Protein AF-A0A8K1FMT5-F1 (afdb_monomer)

Mean predicted aligned error: 9.24 Å

Structure (mmCIF, N/CA/C/O backbone):
data_AF-A0A8K1FMT5-F1
#
_entry.id   AF-A0A8K1FMT5-F1
#
loop_
_atom_site.group_PDB
_atom_site.id
_atom_site.type_symbol
_atom_site.label_atom_id
_atom_site.label_alt_id
_atom_site.label_comp_id
_atom_site.label_asym_id
_atom_site.label_entity_id
_atom_site.label_seq_id
_atom_site.pdbx_PDB_ins_code
_atom_site.Cartn_x
_atom_site.Cartn_y
_atom_site.Cartn_z
_atom_site.occupancy
_atom_site.B_iso_or_equiv
_atom_site.auth_seq_id
_atom_site.auth_comp_id
_atom_site.auth_asym_id
_atom_site.auth_atom_id
_atom_site.pdbx_PDB_model_num
ATOM 1 N N . MET A 1 1 ? 30.579 7.589 -24.735 1.00 80.69 1 MET A N 1
ATOM 2 C CA . MET A 1 1 ? 31.162 6.404 -24.073 1.00 80.69 1 MET A CA 1
ATOM 3 C C . MET A 1 1 ? 30.318 5.147 -24.286 1.00 80.69 1 MET A C 1
ATOM 5 O O . MET A 1 1 ? 30.785 4.274 -24.993 1.00 80.69 1 MET A O 1
ATOM 9 N N . VAL A 1 2 ? 29.074 5.063 -23.786 1.00 82.69 2 VAL A N 1
ATOM 10 C CA . VAL A 1 2 ? 28.239 3.837 -23.888 1.00 82.69 2 VAL A CA 1
ATOM 11 C C . VAL A 1 2 ? 28.098 3.300 -25.321 1.00 82.69 2 VAL A C 1
ATOM 13 O O . VAL A 1 2 ? 28.382 2.133 -25.553 1.00 82.69 2 VAL A O 1
ATOM 16 N N . LYS A 1 3 ? 27.736 4.150 -26.297 1.00 83.19 3 LYS A N 1
ATOM 17 C CA . LYS A 1 3 ? 27.622 3.744 -27.715 1.00 83.19 3 LYS A CA 1
ATOM 18 C C . LYS A 1 3 ? 28.919 3.125 -28.248 1.00 83.19 3 LYS A C 1
ATOM 20 O O . LYS A 1 3 ? 28.883 2.045 -28.811 1.00 83.19 3 LYS A O 1
ATOM 25 N N . MET A 1 4 ? 30.047 3.784 -27.977 1.00 86.06 4 MET A N 1
ATOM 26 C CA . MET A 1 4 ? 31.376 3.322 -28.376 1.00 86.06 4 MET A CA 1
ATOM 27 C C . MET A 1 4 ? 31.675 1.940 -27.787 1.00 86.06 4 MET A C 1
ATOM 29 O O . MET A 1 4 ? 31.996 1.035 -28.536 1.00 86.06 4 MET A O 1
ATOM 33 N N . LEU A 1 5 ? 31.502 1.741 -26.476 1.00 89.50 5 LEU A N 1
ATOM 34 C CA . LEU A 1 5 ? 31.774 0.444 -25.840 1.00 89.50 5 LEU A CA 1
ATOM 35 C C . LEU A 1 5 ? 30.960 -0.700 -26.462 1.00 89.50 5 LEU A C 1
ATOM 37 O O . LEU A 1 5 ? 31.501 -1.776 -26.699 1.00 89.50 5 LEU A O 1
ATOM 41 N N . LEU A 1 6 ? 29.685 -0.456 -26.766 1.00 87.81 6 LEU A N 1
ATOM 42 C CA . LEU A 1 6 ? 28.825 -1.456 -27.395 1.00 87.81 6 LEU A CA 1
ATOM 43 C C . LEU A 1 6 ? 29.214 -1.721 -28.860 1.00 87.81 6 LEU A C 1
ATOM 45 O O . LEU A 1 6 ? 29.198 -2.869 -29.288 1.00 87.81 6 LEU A O 1
ATOM 49 N N . ASP A 1 7 ? 29.617 -0.689 -29.609 1.00 87.81 7 ASP A N 1
ATOM 50 C CA . ASP A 1 7 ? 30.106 -0.835 -30.990 1.00 87.81 7 ASP A CA 1
ATOM 51 C C . ASP A 1 7 ? 31.434 -1.626 -31.051 1.00 87.81 7 ASP A C 1
ATOM 53 O O . ASP A 1 7 ? 31.697 -2.313 -32.034 1.00 87.81 7 ASP A O 1
ATOM 57 N N . TYR A 1 8 ? 32.240 -1.590 -29.981 1.00 90.69 8 TYR A N 1
ATOM 58 C CA . TYR A 1 8 ? 33.453 -2.405 -29.807 1.00 90.69 8 TYR A CA 1
ATOM 59 C C . TYR A 1 8 ? 33.191 -3.794 -29.183 1.00 90.69 8 TYR A C 1
ATOM 61 O O . TYR A 1 8 ? 34.134 -4.483 -28.796 1.00 90.69 8 TYR A O 1
ATOM 69 N N . GLY A 1 9 ? 31.930 -4.233 -29.092 1.00 89.12 9 GLY A N 1
ATOM 70 C CA . GLY A 1 9 ? 31.572 -5.598 -28.691 1.00 89.12 9 GLY A CA 1
ATOM 71 C C . GLY A 1 9 ? 31.421 -5.831 -27.185 1.00 89.12 9 GLY A C 1
ATOM 72 O O . GLY A 1 9 ? 31.421 -6.983 -26.751 1.00 89.12 9 GLY A O 1
ATOM 73 N N . ALA A 1 10 ? 31.282 -4.778 -26.369 1.00 92.94 10 ALA A N 1
ATOM 74 C CA . ALA A 1 10 ? 30.916 -4.954 -24.963 1.00 92.94 10 ALA A CA 1
ATOM 75 C C . ALA A 1 10 ? 29.556 -5.665 -24.847 1.00 92.94 10 ALA A C 1
ATOM 77 O O . ALA A 1 10 ? 28.593 -5.274 -25.504 1.00 92.94 10 ALA A O 1
ATOM 78 N N . ASN A 1 11 ? 29.466 -6.682 -23.984 1.00 94.56 11 ASN A N 1
ATOM 79 C CA . ASN A 1 11 ? 28.221 -7.413 -23.757 1.00 94.56 11 ASN A CA 1
ATOM 80 C C . ASN A 1 11 ? 27.165 -6.490 -23.100 1.00 94.56 11 ASN A C 1
ATOM 82 O O . ASN A 1 11 ? 27.353 -6.112 -21.939 1.00 94.56 11 ASN A O 1
ATOM 86 N N . PRO A 1 12 ? 26.048 -6.154 -23.780 1.00 94.06 12 PRO A N 1
ATOM 87 C CA . PRO A 1 12 ? 25.008 -5.277 -23.229 1.00 94.06 12 PRO A CA 1
ATOM 88 C C . PRO A 1 12 ? 24.260 -5.892 -22.033 1.00 94.06 12 PRO A C 1
ATOM 90 O O . PRO A 1 12 ? 23.628 -5.163 -21.270 1.00 94.06 12 PRO A O 1
ATOM 93 N N . ASN A 1 13 ? 24.360 -7.214 -21.865 1.00 96.81 13 ASN A N 1
ATOM 94 C CA . ASN A 1 13 ? 23.656 -8.015 -20.863 1.00 96.81 13 ASN A CA 1
ATOM 95 C C . ASN A 1 13 ? 24.563 -8.470 -19.713 1.00 96.81 13 ASN A C 1
ATOM 97 O O . ASN A 1 13 ? 24.178 -9.328 -18.922 1.00 96.81 13 ASN A O 1
ATOM 101 N N . ALA A 1 14 ? 25.780 -7.927 -19.615 1.00 96.38 14 ALA A N 1
ATOM 102 C CA . ALA A 1 14 ? 26.630 -8.171 -18.459 1.00 96.38 14 ALA A CA 1
ATOM 103 C C . ALA A 1 14 ? 25.960 -7.632 -17.186 1.00 96.38 14 ALA A C 1
ATOM 105 O O . ALA A 1 14 ? 25.418 -6.523 -17.181 1.00 96.38 14 ALA A O 1
ATOM 106 N N . VAL A 1 15 ? 26.027 -8.419 -16.114 1.00 97.12 15 VAL A N 1
ATOM 107 C CA . VAL A 1 15 ? 25.460 -8.083 -14.806 1.00 97.12 15 VAL A CA 1
ATOM 108 C C . VAL A 1 15 ? 26.564 -7.814 -13.789 1.00 97.12 15 VAL A C 1
ATOM 110 O O . VAL A 1 15 ? 27.642 -8.410 -13.853 1.00 97.12 15 VAL A O 1
ATOM 113 N N . ASN A 1 16 ? 26.306 -6.910 -12.846 1.00 96.06 16 ASN A N 1
ATOM 114 C CA . ASN A 1 16 ? 27.170 -6.709 -11.683 1.00 96.06 16 ASN A CA 1
ATOM 115 C C . ASN A 1 16 ? 26.885 -7.761 -10.582 1.00 96.06 16 ASN A C 1
ATOM 117 O O . ASN A 1 16 ? 26.109 -8.697 -10.775 1.00 96.06 16 ASN A O 1
ATOM 121 N N . GLN A 1 17 ? 27.493 -7.599 -9.401 1.00 96.69 17 GLN A N 1
ATOM 122 C CA . GLN A 1 17 ? 27.276 -8.493 -8.249 1.00 96.69 17 GLN A CA 1
ATOM 123 C C . GLN A 1 17 ? 25.819 -8.518 -7.755 1.00 96.69 17 GLN A C 1
ATOM 125 O O . GLN A 1 17 ? 25.416 -9.488 -7.122 1.00 96.69 17 GLN A O 1
ATOM 130 N N . ASN A 1 18 ? 25.031 -7.490 -8.082 1.00 96.00 18 ASN A N 1
ATOM 131 C CA . ASN A 1 18 ? 23.615 -7.379 -7.747 1.00 96.00 18 ASN A CA 1
ATOM 132 C C . ASN A 1 18 ? 22.680 -7.946 -8.821 1.00 96.00 18 ASN A C 1
ATOM 134 O O . ASN A 1 18 ? 21.464 -7.830 -8.688 1.00 96.00 18 ASN A O 1
ATOM 138 N N . GLY A 1 19 ? 23.217 -8.564 -9.876 1.00 96.31 19 GLY A N 1
ATOM 139 C CA . GLY A 1 19 ? 22.415 -9.009 -11.016 1.00 96.31 19 GLY A CA 1
ATOM 140 C C . GLY A 1 19 ? 21.934 -7.854 -11.904 1.00 96.31 19 GLY A C 1
ATOM 141 O O . GLY A 1 19 ? 21.151 -8.069 -12.820 1.00 96.31 19 GLY A O 1
ATOM 142 N N . GLU A 1 20 ? 22.388 -6.623 -11.664 1.00 97.44 20 GLU A N 1
ATOM 143 C CA . GLU A 1 20 ? 21.921 -5.446 -12.394 1.00 97.44 20 GLU A CA 1
ATOM 144 C C . GLU A 1 20 ? 22.690 -5.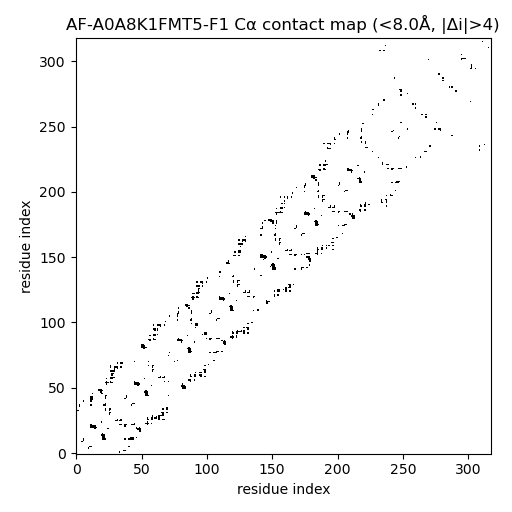305 -13.710 1.00 97.44 20 GLU A C 1
ATOM 146 O O . GLU A 1 20 ? 23.926 -5.279 -13.729 1.00 97.44 20 GLU A O 1
ATOM 151 N N . THR A 1 21 ? 21.961 -5.170 -14.818 1.00 97.38 21 THR A N 1
ATOM 152 C CA . THR A 1 21 ? 22.537 -4.830 -16.125 1.00 97.38 21 THR A CA 1
ATOM 153 C C . THR A 1 21 ? 22.790 -3.327 -16.252 1.00 97.38 21 THR A C 1
ATOM 155 O O . THR A 1 21 ? 22.235 -2.505 -15.517 1.00 97.38 21 THR A O 1
ATOM 158 N N . ALA A 1 22 ? 23.561 -2.925 -17.266 1.00 96.75 22 ALA A N 1
ATOM 159 C CA . ALA A 1 22 ? 23.686 -1.510 -17.626 1.00 96.75 22 ALA A CA 1
ATOM 160 C C . ALA A 1 22 ? 22.319 -0.863 -17.934 1.00 96.75 22 ALA A C 1
ATOM 162 O O . ALA A 1 22 ? 22.112 0.316 -17.639 1.00 96.75 22 ALA A O 1
ATOM 163 N N . LEU A 1 23 ? 21.378 -1.636 -18.494 1.00 96.81 23 LEU A N 1
ATOM 164 C CA . LEU A 1 23 ? 20.014 -1.187 -18.770 1.00 96.81 23 LEU A CA 1
ATOM 165 C C . LEU A 1 23 ? 19.229 -0.945 -17.481 1.00 96.81 23 LEU A C 1
ATOM 167 O O . LEU A 1 23 ? 18.581 0.092 -17.364 1.00 96.81 23 LEU A O 1
ATOM 171 N N . PHE A 1 24 ? 19.336 -1.848 -16.504 1.00 97.50 24 PHE A N 1
ATOM 172 C CA . PHE A 1 24 ? 18.725 -1.676 -15.186 1.00 97.50 24 PHE A CA 1
ATOM 173 C C . PHE A 1 24 ? 19.186 -0.371 -14.523 1.00 97.50 24 PHE A C 1
ATOM 175 O O . PHE A 1 24 ? 18.363 0.446 -14.113 1.00 97.50 24 PHE A O 1
ATOM 182 N N . ILE A 1 25 ? 20.500 -0.128 -14.489 1.00 97.44 25 ILE A N 1
ATOM 183 C CA . ILE A 1 25 ? 21.078 1.068 -13.857 1.00 97.44 25 ILE A CA 1
ATOM 184 C C . ILE A 1 25 ? 20.658 2.343 -14.606 1.00 97.44 25 ILE A C 1
ATOM 186 O O . ILE A 1 25 ? 20.296 3.343 -13.980 1.00 97.44 25 ILE A O 1
ATOM 190 N N . ALA A 1 26 ? 20.669 2.324 -15.943 1.00 97.12 26 ALA A N 1
ATOM 191 C CA . ALA A 1 26 ? 20.208 3.454 -16.749 1.00 97.12 26 ALA A CA 1
ATOM 192 C C . ALA A 1 26 ? 18.721 3.762 -16.502 1.00 97.12 26 ALA A C 1
ATOM 194 O O . ALA A 1 26 ? 18.351 4.933 -16.377 1.00 97.12 26 ALA A O 1
ATOM 195 N N . ALA A 1 27 ? 17.896 2.720 -16.374 1.00 97.31 27 ALA A N 1
ATOM 196 C CA . ALA A 1 27 ? 16.471 2.830 -16.106 1.00 97.31 27 ALA A CA 1
ATOM 197 C C . ALA A 1 27 ? 16.183 3.411 -14.713 1.00 97.31 27 ALA A C 1
ATOM 199 O O . ALA A 1 27 ? 15.403 4.358 -14.596 1.00 97.31 27 ALA A O 1
ATOM 200 N N . ALA A 1 28 ? 16.889 2.933 -13.684 1.00 96.94 28 ALA A N 1
ATOM 201 C CA . ALA A 1 28 ? 16.809 3.437 -12.311 1.00 96.94 28 ALA A CA 1
ATOM 202 C C . ALA A 1 28 ? 17.122 4.943 -12.214 1.00 96.94 28 ALA A C 1
ATOM 204 O O . ALA A 1 28 ? 16.464 5.702 -11.498 1.00 96.94 28 ALA A O 1
ATOM 205 N N . ASN A 1 29 ? 18.124 5.396 -12.974 1.00 97.38 29 ASN A N 1
ATOM 206 C CA . ASN A 1 29 ? 18.580 6.787 -12.973 1.00 97.38 29 ASN A CA 1
ATOM 207 C C . ASN A 1 29 ? 17.806 7.688 -13.948 1.00 97.38 29 ASN A C 1
ATOM 209 O O . ASN A 1 29 ? 17.931 8.911 -13.890 1.00 97.38 29 ASN A O 1
ATOM 213 N N . GLY A 1 30 ? 16.952 7.116 -14.799 1.00 96.69 30 GLY A N 1
ATOM 214 C CA . GLY A 1 30 ? 16.120 7.860 -15.744 1.00 96.69 30 GLY A CA 1
ATOM 215 C C . GLY A 1 30 ? 16.862 8.338 -16.992 1.00 96.69 30 GLY A C 1
ATOM 216 O O . GLY A 1 30 ? 16.472 9.337 -17.596 1.00 96.69 30 GLY A O 1
ATOM 217 N N . HIS A 1 31 ? 17.949 7.667 -17.372 1.00 96.88 31 HIS A N 1
ATOM 218 C CA . HIS A 1 31 ? 18.745 8.018 -18.546 1.00 96.88 31 HIS A CA 1
ATOM 219 C C . HIS A 1 31 ? 18.102 7.459 -19.819 1.00 96.88 31 HIS A C 1
ATOM 221 O O . HIS A 1 31 ? 18.473 6.385 -20.303 1.00 96.88 31 HIS A O 1
ATOM 227 N N . VAL A 1 32 ? 17.129 8.188 -20.367 1.00 95.75 32 VAL A N 1
ATOM 228 C CA . VAL A 1 32 ? 16.302 7.750 -21.504 1.00 95.75 32 VAL A CA 1
ATOM 229 C C . VAL A 1 32 ? 17.147 7.432 -22.739 1.00 95.75 32 VAL A C 1
ATOM 231 O O . VAL A 1 32 ? 16.970 6.380 -23.349 1.00 95.75 32 VAL A O 1
ATOM 234 N N . GLU A 1 33 ? 18.106 8.285 -23.102 1.0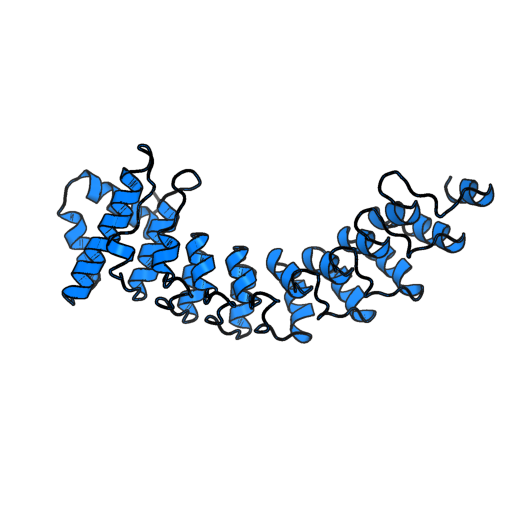0 94.69 33 GLU A N 1
ATOM 235 C CA . GLU A 1 33 ? 18.932 8.096 -24.302 1.00 94.69 33 GLU A CA 1
ATOM 236 C C . GLU A 1 33 ? 19.868 6.892 -24.166 1.00 94.69 33 GLU A C 1
ATOM 238 O O . GLU A 1 33 ? 20.120 6.180 -25.144 1.00 94.69 33 GLU A O 1
ATOM 243 N N . ILE A 1 34 ? 20.380 6.656 -22.953 1.00 95.00 34 ILE A N 1
ATOM 244 C CA . ILE A 1 34 ? 21.225 5.499 -22.640 1.00 95.00 34 ILE A CA 1
ATOM 245 C C . ILE A 1 34 ? 20.381 4.226 -22.692 1.00 95.00 34 ILE A C 1
ATOM 247 O O . ILE A 1 34 ? 20.772 3.281 -23.373 1.00 95.00 34 ILE A O 1
ATOM 251 N N . THR A 1 35 ? 19.201 4.237 -22.069 1.00 95.12 35 THR A N 1
ATOM 252 C CA . THR A 1 35 ? 18.218 3.142 -22.101 1.00 95.12 35 THR A CA 1
ATOM 253 C C . THR A 1 35 ? 17.883 2.766 -23.546 1.00 95.12 35 THR A C 1
ATOM 255 O O . THR A 1 35 ? 18.070 1.623 -23.956 1.00 95.12 35 THR A O 1
ATOM 258 N N . SER A 1 36 ? 17.495 3.743 -24.370 1.00 92.50 36 SER A N 1
ATOM 259 C CA . SER A 1 36 ? 17.176 3.523 -25.784 1.00 92.50 36 SER A CA 1
ATOM 260 C C . SER A 1 36 ? 18.371 3.005 -26.589 1.00 92.50 36 SER A C 1
ATOM 262 O O . SER A 1 36 ? 18.199 2.133 -27.441 1.00 92.50 36 SER A O 1
ATOM 264 N N . SER A 1 37 ? 19.581 3.510 -26.317 1.00 92.81 37 SER A N 1
ATOM 265 C CA . SER A 1 37 ? 20.805 3.069 -27.002 1.00 92.81 37 SER A CA 1
ATOM 266 C C . SER A 1 37 ? 21.199 1.636 -26.641 1.00 92.81 37 SER A C 1
ATOM 268 O O . SER A 1 37 ? 21.668 0.914 -27.518 1.00 92.81 37 SER A O 1
ATOM 270 N N . LEU A 1 38 ? 21.015 1.238 -25.378 1.00 94.12 38 LEU A N 1
ATOM 271 C CA . LEU A 1 38 ? 21.286 -0.114 -24.887 1.00 94.12 38 LEU A CA 1
ATOM 272 C C . LEU A 1 38 ? 20.336 -1.123 -25.531 1.00 94.12 38 LEU A C 1
ATOM 274 O O . LEU A 1 38 ? 20.792 -2.099 -26.120 1.00 94.12 38 LEU A O 1
ATOM 278 N N . ILE A 1 39 ? 19.028 -0.854 -25.508 1.00 91.50 39 ILE A N 1
ATOM 279 C CA . ILE A 1 39 ? 18.042 -1.780 -26.086 1.00 91.50 39 ILE A CA 1
ATOM 280 C C . ILE A 1 39 ? 18.221 -1.884 -27.607 1.00 91.50 39 ILE A C 1
ATOM 282 O O . ILE A 1 39 ? 18.182 -2.977 -28.163 1.00 91.50 39 ILE A O 1
ATOM 286 N N . ALA A 1 40 ? 18.492 -0.769 -28.298 1.00 90.75 40 ALA A N 1
ATOM 287 C CA . ALA A 1 40 ? 18.786 -0.782 -29.737 1.00 90.75 40 ALA A CA 1
ATOM 288 C C . ALA A 1 40 ? 20.024 -1.620 -30.111 1.00 90.75 40 ALA A C 1
ATOM 290 O O . ALA A 1 40 ? 20.194 -1.962 -31.277 1.00 90.75 40 ALA A O 1
ATOM 291 N N . ARG A 1 41 ? 20.885 -1.944 -29.140 1.00 92.44 41 ARG A N 1
ATOM 292 C CA . ARG A 1 41 ? 22.080 -2.780 -29.307 1.00 92.44 41 ARG A CA 1
ATOM 293 C C . ARG A 1 41 ? 21.958 -4.131 -28.593 1.00 92.44 41 ARG A C 1
ATOM 295 O O . ARG A 1 41 ? 22.968 -4.730 -28.247 1.00 92.44 41 ARG A O 1
ATOM 302 N N . GLY A 1 42 ? 20.732 -4.615 -28.389 1.00 91.06 42 GLY A N 1
ATOM 303 C CA . GLY A 1 42 ? 20.471 -5.972 -27.904 1.00 91.06 42 GLY A CA 1
ATOM 304 C C . GLY A 1 42 ? 20.512 -6.144 -26.385 1.00 91.06 42 GLY A C 1
ATOM 305 O O . GLY A 1 42 ? 20.630 -7.277 -25.920 1.00 91.06 42 GLY A O 1
ATOM 306 N N . ALA A 1 43 ? 20.421 -5.058 -25.607 1.00 94.62 43 ALA A N 1
ATOM 307 C CA . ALA A 1 43 ? 20.177 -5.186 -24.173 1.00 94.62 43 ALA A CA 1
ATOM 308 C C . ALA A 1 43 ? 18.789 -5.789 -23.921 1.00 94.62 43 ALA A C 1
ATOM 310 O O . ALA A 1 43 ? 17.791 -5.280 -24.436 1.00 94.62 43 ALA A O 1
ATOM 311 N N . ASP A 1 44 ? 18.742 -6.844 -23.115 1.00 94.25 44 ASP A N 1
ATOM 312 C CA . ASP A 1 44 ? 17.532 -7.565 -22.749 1.00 94.25 44 ASP A CA 1
ATOM 313 C C . ASP A 1 44 ? 16.886 -6.924 -21.498 1.00 94.25 44 ASP A C 1
ATOM 315 O O . ASP A 1 44 ? 17.459 -6.976 -20.404 1.00 94.25 44 ASP A O 1
ATOM 319 N N . PRO A 1 45 ? 15.703 -6.293 -21.630 1.00 93.50 45 PRO A N 1
ATOM 320 C CA . PRO A 1 45 ? 14.985 -5.663 -20.519 1.00 93.50 45 PRO A CA 1
ATOM 321 C C . PRO A 1 45 ? 14.361 -6.657 -19.530 1.00 93.50 45 PRO A C 1
ATOM 323 O O . PRO A 1 45 ? 13.876 -6.224 -18.481 1.00 93.50 45 PRO A O 1
ATOM 326 N N . THR A 1 46 ? 14.349 -7.955 -19.850 1.00 94.62 46 THR A N 1
ATOM 327 C CA . THR A 1 46 ? 13.777 -9.009 -19.001 1.00 94.62 46 THR A CA 1
ATOM 328 C C . THR A 1 46 ? 14.759 -9.532 -17.955 1.00 94.62 46 THR A C 1
ATOM 330 O O . THR A 1 46 ? 14.334 -10.167 -16.992 1.00 94.62 46 THR A O 1
ATOM 333 N N . ILE A 1 47 ? 16.056 -9.221 -18.087 1.00 95.81 47 ILE A N 1
ATOM 334 C CA . ILE A 1 47 ? 17.066 -9.600 -17.094 1.00 95.81 47 ILE A CA 1
ATOM 335 C C . ILE A 1 47 ? 16.766 -8.908 -15.764 1.00 95.81 47 ILE A C 1
ATOM 337 O O . ILE A 1 47 ? 16.530 -7.696 -15.703 1.00 95.81 47 ILE A O 1
ATOM 341 N N . THR A 1 48 ? 16.802 -9.700 -14.695 1.00 97.38 48 THR A N 1
ATOM 342 C CA . THR A 1 48 ? 16.450 -9.270 -13.346 1.00 97.38 48 THR A CA 1
ATOM 343 C C . THR A 1 48 ? 17.656 -9.129 -12.428 1.00 97.38 48 THR A C 1
ATOM 345 O O . THR A 1 48 ? 18.607 -9.904 -12.529 1.00 97.38 48 THR A O 1
ATOM 348 N N . ASP A 1 49 ? 17.549 -8.229 -11.455 1.00 97.38 49 ASP A N 1
ATOM 349 C CA . ASP A 1 49 ? 18.449 -8.148 -10.303 1.00 97.38 49 ASP A CA 1
ATOM 350 C C . ASP A 1 49 ? 18.313 -9.357 -9.337 1.00 97.38 49 ASP A C 1
ATOM 352 O O . ASP A 1 49 ? 17.550 -10.307 -9.561 1.00 97.38 49 ASP A O 1
ATOM 356 N N . MET A 1 50 ? 19.043 -9.324 -8.216 1.00 97.12 50 MET A N 1
ATOM 357 C CA . MET A 1 50 ? 19.006 -10.370 -7.184 1.00 97.12 50 MET A CA 1
ATOM 358 C C . MET A 1 50 ? 17.622 -10.599 -6.551 1.00 97.12 50 MET A C 1
ATOM 360 O O . MET A 1 50 ? 17.369 -11.711 -6.075 1.00 97.12 50 MET A O 1
ATOM 364 N N . ILE A 1 51 ? 16.716 -9.617 -6.567 1.00 96.25 51 ILE A N 1
ATOM 365 C CA . ILE A 1 51 ? 15.350 -9.737 -6.027 1.00 96.25 51 ILE A CA 1
ATOM 366 C C . ILE A 1 51 ? 14.307 -10.031 -7.119 1.00 96.25 51 ILE A C 1
ATOM 368 O O . ILE A 1 51 ? 13.111 -10.096 -6.840 1.00 96.25 51 ILE A O 1
ATOM 372 N N . GLY A 1 52 ? 14.736 -10.273 -8.360 1.00 97.12 52 GLY A N 1
ATOM 373 C CA . GLY A 1 52 ? 13.838 -10.534 -9.487 1.00 97.12 52 GLY A CA 1
ATOM 374 C C . GLY A 1 52 ? 13.245 -9.269 -10.115 1.00 97.12 52 GLY A C 1
ATOM 375 O O . GLY A 1 52 ? 12.318 -9.365 -10.912 1.00 97.12 52 GLY A O 1
ATOM 376 N N . GLY A 1 53 ? 13.730 -8.083 -9.753 1.00 97.62 53 GLY A N 1
ATOM 377 C CA . GLY A 1 53 ? 13.311 -6.815 -10.334 1.00 97.62 53 GLY A CA 1
ATOM 378 C C . GLY A 1 53 ? 13.915 -6.609 -11.722 1.00 97.62 53 GLY A C 1
ATOM 379 O O . GLY A 1 53 ? 15.123 -6.706 -11.911 1.00 97.62 53 GLY A O 1
ATOM 380 N N . THR A 1 54 ? 13.074 -6.293 -12.704 1.00 97.31 54 THR A N 1
ATOM 381 C CA . THR A 1 54 ? 13.498 -5.887 -14.057 1.00 97.31 54 THR A CA 1
ATOM 382 C C . THR A 1 54 ? 13.852 -4.395 -14.120 1.00 97.31 54 THR A C 1
ATOM 384 O O . THR A 1 54 ? 13.554 -3.621 -13.206 1.00 97.31 54 THR A O 1
ATOM 387 N N . ALA A 1 55 ? 14.406 -3.943 -15.250 1.00 97.06 55 ALA A N 1
ATOM 388 C CA . ALA A 1 55 ? 14.625 -2.514 -15.505 1.00 97.06 55 ALA A CA 1
ATOM 389 C C . ALA A 1 55 ? 13.330 -1.678 -15.379 1.00 97.06 55 ALA A C 1
ATOM 391 O O . ALA A 1 55 ? 13.375 -0.535 -14.919 1.00 97.06 55 ALA A O 1
ATOM 392 N N . LEU A 1 56 ? 12.172 -2.258 -15.730 1.00 97.88 56 LEU A N 1
ATOM 393 C CA . LEU A 1 56 ? 10.865 -1.615 -15.577 1.00 97.88 56 LEU A CA 1
ATOM 394 C C . LEU A 1 56 ? 10.496 -1.417 -14.100 1.00 97.88 56 LEU A C 1
ATOM 396 O O . LEU A 1 56 ? 10.093 -0.318 -13.729 1.00 97.88 56 LEU A O 1
ATOM 400 N N . HIS A 1 57 ? 10.706 -2.425 -13.243 1.00 98.38 57 HIS A N 1
ATOM 401 C CA . HIS A 1 57 ? 10.490 -2.285 -11.796 1.00 98.38 57 HIS A CA 1
ATOM 402 C C . HIS A 1 57 ? 11.304 -1.126 -11.221 1.00 98.38 57 HIS A C 1
ATOM 404 O O . HIS A 1 57 ? 10.762 -0.273 -10.517 1.00 98.38 57 HIS A O 1
ATOM 410 N N . SER A 1 58 ? 12.592 -1.070 -11.565 1.00 97.62 58 SER A N 1
ATOM 411 C CA . SER A 1 58 ? 13.508 -0.046 -11.063 1.00 97.62 58 SER A CA 1
ATOM 412 C C . SER A 1 58 ? 13.119 1.362 -11.531 1.00 97.62 58 SER A C 1
ATOM 414 O O . SER A 1 58 ? 13.032 2.289 -10.722 1.00 97.62 58 SER A O 1
ATOM 416 N N . ALA A 1 59 ? 12.775 1.525 -12.815 1.00 98.06 59 ALA A N 1
ATOM 417 C CA . ALA A 1 59 ? 12.285 2.798 -13.345 1.00 98.06 59 ALA A CA 1
ATOM 418 C C . ALA A 1 59 ? 10.971 3.249 -12.683 1.00 98.06 59 ALA A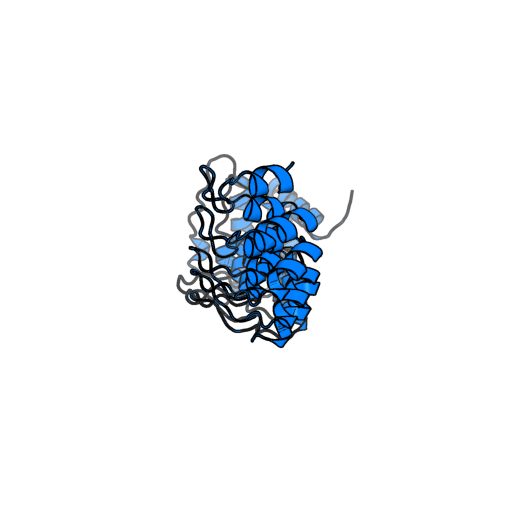 C 1
ATOM 420 O O . ALA A 1 59 ? 10.811 4.438 -12.396 1.00 98.06 59 ALA A O 1
ATOM 421 N N . CYS A 1 60 ? 10.047 2.318 -12.418 1.00 98.50 60 CYS A N 1
ATOM 422 C CA . CYS A 1 60 ? 8.779 2.607 -11.750 1.00 98.50 60 CYS A CA 1
ATOM 423 C C . CYS A 1 60 ? 8.972 2.986 -10.279 1.00 98.50 60 CYS A C 1
ATOM 425 O O . CYS A 1 60 ? 8.416 3.988 -9.833 1.00 98.50 60 CYS A O 1
ATOM 427 N N . TYR A 1 61 ? 9.814 2.250 -9.550 1.00 98.06 61 TYR A N 1
ATOM 428 C CA . TYR A 1 61 ? 10.172 2.559 -8.165 1.00 98.06 61 TYR A CA 1
ATOM 429 C C . TYR A 1 61 ? 10.841 3.933 -8.021 1.00 98.06 61 TYR A C 1
ATOM 431 O O . TYR A 1 61 ? 10.577 4.660 -7.062 1.00 98.06 61 TYR A O 1
ATOM 439 N N . ALA A 1 62 ? 11.694 4.299 -8.982 1.00 97.81 62 ALA A N 1
ATOM 440 C CA . ALA A 1 62 ? 12.416 5.568 -8.997 1.00 97.81 62 ALA A CA 1
ATOM 441 C C . ALA A 1 62 ? 11.641 6.730 -9.656 1.00 97.81 62 ALA A C 1
ATOM 443 O O . ALA A 1 62 ? 12.166 7.848 -9.734 1.00 97.81 62 ALA A O 1
ATOM 444 N N . GLY A 1 63 ? 10.424 6.482 -10.157 1.00 97.81 63 GLY A N 1
ATOM 445 C CA . GLY A 1 63 ? 9.545 7.509 -10.722 1.00 97.81 63 GLY A CA 1
ATOM 446 C C . GLY A 1 63 ? 10.015 8.079 -12.057 1.00 97.81 63 GLY A C 1
ATOM 447 O O . GLY A 1 63 ? 9.769 9.244 -12.365 1.00 97.81 63 GLY A O 1
ATOM 448 N N . LYS A 1 64 ? 10.753 7.303 -12.856 1.00 98.25 64 LYS A N 1
ATOM 449 C CA . LYS A 1 64 ? 11.376 7.788 -14.096 1.00 98.25 64 LYS A CA 1
ATOM 450 C C . LYS A 1 64 ? 10.403 7.728 -15.271 1.00 98.25 64 LYS A C 1
ATOM 452 O O . LYS A 1 64 ? 10.615 6.963 -16.208 1.00 98.25 64 LYS A O 1
ATOM 457 N N . MET A 1 65 ? 9.369 8.571 -15.241 1.00 97.62 65 MET A N 1
ATOM 458 C CA . MET A 1 65 ? 8.269 8.636 -16.220 1.00 97.62 65 MET A CA 1
ATOM 459 C C . MET A 1 65 ? 8.701 8.427 -17.685 1.00 97.62 65 MET A C 1
ATOM 461 O O . MET A 1 65 ? 8.236 7.502 -18.350 1.00 97.62 65 MET A O 1
ATOM 465 N N . SER A 1 66 ? 9.630 9.240 -18.197 1.00 97.38 66 SER A N 1
ATOM 466 C CA . SER A 1 66 ? 10.080 9.145 -19.596 1.00 97.38 66 SER A CA 1
ATOM 467 C C . SER A 1 66 ? 10.784 7.824 -19.915 1.00 97.38 66 SER A C 1
ATOM 469 O O . SER A 1 66 ? 10.694 7.323 -21.035 1.00 97.38 66 SER A O 1
ATOM 471 N N . THR A 1 67 ? 11.470 7.237 -18.931 1.00 97.12 67 THR A N 1
ATOM 472 C CA . THR A 1 67 ? 12.142 5.943 -19.096 1.00 97.12 67 THR A CA 1
ATOM 473 C C . THR A 1 67 ? 11.145 4.792 -19.031 1.00 97.12 67 THR A C 1
ATOM 475 O O . THR A 1 67 ? 11.204 3.911 -19.882 1.00 97.12 67 THR A O 1
ATOM 478 N N . VAL A 1 68 ? 10.173 4.846 -18.112 1.00 97.62 68 VAL A N 1
ATOM 479 C CA . VAL A 1 68 ? 9.046 3.899 -18.062 1.00 97.62 68 VAL A CA 1
ATOM 480 C C . VAL A 1 68 ? 8.315 3.881 -19.405 1.00 97.62 68 VAL A C 1
ATOM 482 O O . VAL A 1 68 ? 8.149 2.820 -19.997 1.00 97.62 68 VAL A O 1
ATOM 485 N N . ARG A 1 69 ? 7.976 5.054 -19.956 1.00 95.88 69 ARG A N 1
ATOM 486 C CA . ARG A 1 69 ? 7.347 5.164 -21.282 1.00 95.88 69 ARG A CA 1
ATOM 487 C C . ARG A 1 69 ? 8.196 4.532 -22.390 1.00 95.88 69 ARG A C 1
ATOM 489 O O . ARG A 1 69 ? 7.661 3.803 -23.216 1.00 95.88 69 ARG A O 1
ATOM 496 N N . SER A 1 70 ? 9.505 4.797 -22.407 1.00 93.88 70 SER A N 1
ATOM 497 C CA . SER A 1 70 ? 10.422 4.226 -23.408 1.00 93.88 70 SER A CA 1
ATOM 498 C C . SER A 1 70 ? 10.500 2.694 -23.332 1.00 93.88 70 SER A C 1
ATOM 500 O O . SER A 1 70 ? 10.585 2.028 -24.363 1.00 93.88 70 SER A O 1
ATOM 502 N N . LEU A 1 71 ? 10.441 2.134 -22.119 1.00 94.44 71 LEU A N 1
ATOM 503 C CA . LEU A 1 71 ? 10.432 0.689 -21.889 1.00 94.44 71 LEU A CA 1
ATOM 504 C C . LEU A 1 71 ? 9.106 0.048 -22.331 1.00 94.44 71 LEU A C 1
ATOM 506 O O . LEU A 1 71 ? 9.129 -0.974 -23.010 1.00 94.44 71 LEU A O 1
ATOM 510 N N . LEU A 1 72 ? 7.963 0.663 -22.012 1.00 92.12 72 LEU A N 1
ATOM 511 C CA . LEU A 1 72 ? 6.633 0.109 -22.305 1.00 92.12 72 LEU A CA 1
ATOM 512 C C . LEU A 1 72 ? 6.271 0.074 -23.799 1.00 92.12 72 LEU A C 1
ATOM 514 O O . LEU A 1 72 ? 5.514 -0.794 -24.214 1.00 92.12 72 LEU A O 1
ATOM 518 N N . ILE A 1 73 ? 6.829 0.964 -24.628 1.00 83.12 73 ILE A N 1
ATOM 519 C CA . ILE A 1 73 ? 6.583 0.991 -26.089 1.00 83.12 73 ILE A CA 1
ATOM 520 C C . ILE A 1 73 ? 7.111 -0.277 -26.805 1.00 83.12 73 ILE A C 1
ATOM 522 O O . ILE A 1 73 ? 6.846 -0.479 -27.985 1.00 83.12 73 ILE A O 1
ATOM 526 N N . ARG A 1 74 ? 7.864 -1.143 -26.117 1.00 76.75 74 ARG A N 1
ATOM 527 C CA . ARG A 1 74 ? 8.559 -2.300 -26.705 1.00 76.75 74 ARG A CA 1
ATOM 528 C C . ARG A 1 74 ? 7.933 -3.657 -26.350 1.00 76.75 74 ARG A C 1
ATOM 530 O O . ARG A 1 74 ? 8.673 -4.621 -26.185 1.00 76.75 74 ARG A O 1
ATOM 537 N N . ASP A 1 75 ? 6.609 -3.713 -26.202 1.00 78.19 75 ASP A N 1
ATOM 538 C CA . ASP A 1 75 ? 5.831 -4.932 -25.896 1.00 78.19 75 ASP A CA 1
ATOM 539 C C . ASP A 1 75 ? 6.309 -5.696 -24.644 1.00 78.19 75 ASP A C 1
ATOM 541 O O . ASP A 1 75 ? 6.210 -6.921 -24.558 1.00 78.19 75 ASP A O 1
ATOM 545 N N . LEU A 1 76 ? 6.843 -4.976 -23.650 1.00 88.56 76 LEU A N 1
ATOM 546 C CA . LEU A 1 76 ? 7.195 -5.580 -22.366 1.00 88.56 76 LEU A CA 1
ATOM 547 C C . LEU A 1 76 ? 5.944 -5.934 -21.579 1.00 88.56 76 LEU A C 1
ATOM 549 O O . LEU A 1 76 ? 5.007 -5.140 -21.497 1.00 88.56 76 LEU A O 1
ATOM 553 N N . ASP A 1 77 ? 5.982 -7.094 -20.926 1.00 94.38 77 ASP A N 1
ATOM 554 C CA . ASP A 1 77 ? 4.951 -7.464 -19.970 1.00 94.38 77 ASP A CA 1
ATOM 555 C C . ASP A 1 77 ? 4.957 -6.483 -18.789 1.00 94.38 77 ASP A C 1
ATOM 557 O O . ASP A 1 77 ? 5.843 -6.493 -17.930 1.00 94.38 77 ASP A O 1
ATOM 561 N N . VAL A 1 78 ? 3.945 -5.618 -18.755 1.00 96.94 78 VAL A N 1
ATOM 562 C CA . VAL A 1 78 ? 3.727 -4.627 -17.697 1.00 96.94 78 VAL A CA 1
ATOM 563 C C . VAL A 1 78 ? 3.372 -5.279 -16.351 1.00 96.94 78 VAL A C 1
ATOM 565 O O . VAL A 1 78 ? 3.499 -4.643 -15.302 1.00 96.94 78 VAL A O 1
ATOM 568 N N . ASN A 1 79 ? 2.953 -6.549 -16.367 1.00 97.94 79 ASN A N 1
ATOM 569 C CA . ASN A 1 79 ? 2.510 -7.317 -15.206 1.00 97.94 79 ASN A CA 1
ATOM 570 C C . ASN A 1 79 ? 3.573 -8.275 -14.661 1.00 97.94 79 ASN A C 1
ATOM 572 O O . ASN A 1 79 ? 3.264 -9.066 -13.768 1.00 97.94 79 ASN A O 1
ATOM 576 N N . VAL A 1 80 ? 4.812 -8.185 -15.154 1.00 97.19 80 VAL A N 1
ATOM 577 C CA . VAL A 1 80 ? 5.933 -8.986 -14.655 1.00 97.19 80 VAL A CA 1
ATOM 578 C C . VAL A 1 80 ? 6.041 -8.889 -13.131 1.00 97.19 80 VAL A C 1
ATOM 580 O O . VAL A 1 80 ? 5.926 -7.806 -12.562 1.00 97.19 80 VAL A O 1
ATOM 583 N N . GLN A 1 81 ? 6.262 -10.024 -12.472 1.00 98.12 81 GLN A N 1
ATOM 584 C CA . GLN A 1 81 ? 6.422 -10.105 -11.023 1.00 98.12 81 GLN A CA 1
ATOM 585 C C . GLN A 1 81 ? 7.879 -10.362 -10.647 1.00 98.12 81 GLN A C 1
ATOM 587 O O . GLN A 1 81 ? 8.544 -11.204 -11.251 1.00 98.12 81 GLN A O 1
ATOM 592 N N . ASN A 1 82 ? 8.365 -9.664 -9.621 1.00 97.88 82 ASN A N 1
ATOM 593 C CA . ASN A 1 82 ? 9.641 -9.992 -8.988 1.00 97.88 82 ASN A CA 1
ATOM 594 C C . ASN A 1 82 ? 9.524 -11.240 -8.083 1.00 97.88 82 ASN A C 1
ATOM 596 O O . ASN A 1 82 ? 8.458 -11.852 -7.976 1.00 97.88 82 ASN A O 1
ATOM 600 N N . LYS A 1 83 ? 10.607 -11.620 -7.387 1.00 97.94 83 LYS A N 1
ATOM 601 C CA . LYS A 1 83 ? 10.622 -12.825 -6.530 1.00 97.94 83 LYS A CA 1
ATOM 602 C C . LYS A 1 83 ? 9.640 -12.782 -5.362 1.00 97.94 83 LYS A C 1
ATOM 604 O O . LYS A 1 83 ? 9.345 -13.839 -4.822 1.00 97.94 83 LYS A O 1
ATOM 609 N N . GLU A 1 84 ? 9.154 -11.605 -4.982 1.00 96.88 84 GLU A N 1
ATOM 610 C CA . GLU A 1 84 ? 8.167 -11.399 -3.917 1.00 96.88 84 GLU A CA 1
ATOM 611 C C . GLU A 1 84 ? 6.744 -11.189 -4.473 1.00 96.88 84 GLU A C 1
ATOM 613 O O . GLU A 1 84 ? 5.801 -10.931 -3.726 1.00 96.88 84 GLU A O 1
ATOM 618 N N . GLY A 1 85 ? 6.556 -11.297 -5.792 1.00 97.56 85 GLY A N 1
ATOM 619 C CA . GLY A 1 85 ? 5.261 -11.115 -6.448 1.00 97.56 85 GLY A CA 1
ATOM 620 C C . GLY A 1 85 ? 4.877 -9.654 -6.716 1.00 97.56 85 GLY A C 1
ATOM 621 O O . GLY A 1 85 ? 3.770 -9.400 -7.195 1.00 97.56 85 GLY A O 1
ATOM 622 N N . TYR A 1 86 ? 5.747 -8.681 -6.425 1.00 98.25 86 TYR A N 1
ATOM 623 C CA . TYR A 1 86 ? 5.474 -7.278 -6.749 1.00 98.25 86 TYR A CA 1
ATOM 624 C C . TYR A 1 86 ? 5.541 -7.071 -8.256 1.00 98.25 86 TYR A C 1
ATOM 626 O O . TYR A 1 86 ? 6.497 -7.496 -8.895 1.00 98.25 86 TYR A O 1
ATOM 634 N N . THR A 1 87 ? 4.548 -6.365 -8.792 1.00 98.56 87 THR A N 1
ATOM 635 C CA . THR A 1 87 ? 4.563 -5.841 -10.165 1.00 98.56 87 THR A CA 1
ATOM 636 C C . THR A 1 87 ? 5.096 -4.405 -10.193 1.00 98.56 87 THR A C 1
ATOM 638 O O . THR A 1 87 ? 5.075 -3.726 -9.157 1.00 98.56 87 THR A O 1
ATOM 641 N N . PRO A 1 88 ? 5.486 -3.861 -11.363 1.00 98.56 88 PRO A N 1
ATOM 642 C CA . PRO A 1 88 ? 5.833 -2.446 -11.499 1.00 98.56 88 PRO A CA 1
ATOM 643 C C . PRO A 1 88 ? 4.755 -1.493 -10.957 1.00 98.56 88 PRO A C 1
ATOM 645 O O . PRO A 1 88 ? 5.086 -0.456 -10.379 1.00 98.56 88 PRO A O 1
ATOM 648 N N . LEU A 1 89 ? 3.472 -1.864 -11.078 1.00 98.62 89 LEU A N 1
ATOM 649 C CA . LEU A 1 89 ? 2.353 -1.064 -10.574 1.00 98.62 89 LEU A CA 1
ATOM 650 C C . LEU A 1 89 ? 2.332 -0.979 -9.045 1.00 98.62 89 LEU A C 1
ATOM 652 O O . LEU A 1 89 ? 2.034 0.091 -8.525 1.00 98.62 89 LEU A O 1
ATOM 656 N N . HIS A 1 90 ? 2.709 -2.037 -8.320 1.00 98.44 90 HIS A N 1
ATOM 657 C CA . HIS A 1 90 ? 2.823 -1.962 -6.859 1.00 98.44 90 HIS A CA 1
ATOM 658 C C . HIS A 1 90 ? 3.861 -0.913 -6.434 1.00 98.44 90 HIS A C 1
ATOM 660 O O . HIS A 1 90 ? 3.600 -0.080 -5.565 1.00 98.44 90 HIS A O 1
ATOM 666 N N . LEU A 1 91 ? 5.031 -0.924 -7.083 1.00 98.31 91 LEU A N 1
ATOM 667 C CA . LEU A 1 91 ? 6.135 -0.012 -6.766 1.00 98.31 91 LEU A CA 1
ATOM 668 C C . LEU A 1 91 ? 5.788 1.441 -7.111 1.00 98.31 91 LEU A C 1
ATOM 670 O O . LEU A 1 91 ? 6.098 2.354 -6.343 1.00 98.31 91 LEU A O 1
ATOM 674 N N . ALA A 1 92 ? 5.116 1.655 -8.246 1.00 98.50 92 ALA A N 1
ATOM 675 C CA . ALA A 1 92 ? 4.623 2.969 -8.638 1.00 98.50 92 ALA A CA 1
ATOM 676 C C . ALA A 1 92 ? 3.527 3.468 -7.684 1.00 98.50 92 ALA A C 1
ATOM 678 O O . ALA A 1 92 ? 3.590 4.612 -7.238 1.00 98.50 92 ALA A O 1
ATOM 679 N N . ALA A 1 93 ? 2.572 2.620 -7.296 1.00 98.31 93 ALA A N 1
ATOM 680 C CA . ALA A 1 93 ? 1.445 3.011 -6.449 1.00 98.31 93 ALA A CA 1
ATOM 681 C C . ALA A 1 93 ? 1.871 3.550 -5.071 1.00 98.31 93 ALA A C 1
ATOM 683 O O . ALA A 1 93 ? 1.274 4.493 -4.547 1.00 98.31 93 ALA A O 1
ATOM 684 N N . ALA A 1 94 ? 2.966 3.026 -4.517 1.00 97.31 94 ALA A N 1
ATOM 685 C CA . ALA A 1 94 ? 3.536 3.503 -3.260 1.00 97.31 94 ALA A CA 1
ATOM 686 C C . ALA A 1 94 ? 4.129 4.928 -3.342 1.00 97.31 94 ALA A C 1
ATOM 688 O O . ALA A 1 94 ? 4.304 5.594 -2.316 1.00 97.31 94 ALA A O 1
ATOM 689 N N . ARG A 1 95 ? 4.510 5.413 -4.535 1.00 95.75 95 ARG A N 1
ATOM 690 C CA . ARG A 1 95 ? 5.443 6.554 -4.660 1.00 95.75 95 ARG A CA 1
ATOM 691 C C . ARG A 1 95 ? 5.091 7.573 -5.746 1.00 95.75 95 ARG A C 1
ATOM 693 O O . ARG A 1 95 ? 5.222 8.770 -5.487 1.00 95.75 95 ARG A O 1
ATOM 700 N N . HIS A 1 96 ? 4.658 7.114 -6.916 1.00 98.00 96 HIS A N 1
ATOM 701 C CA . HIS A 1 96 ? 4.593 7.859 -8.174 1.00 98.00 96 HIS A CA 1
ATOM 702 C C . HIS A 1 96 ? 3.250 7.621 -8.889 1.00 98.00 96 HIS A C 1
ATOM 704 O O . HIS A 1 96 ? 3.121 6.722 -9.719 1.00 98.00 96 HIS A O 1
ATOM 710 N N . THR A 1 97 ? 2.236 8.426 -8.547 1.00 98.06 97 THR A N 1
ATOM 711 C CA . THR A 1 97 ? 0.865 8.303 -9.085 1.00 98.06 97 THR A CA 1
ATOM 712 C C . THR A 1 97 ? 0.806 8.427 -10.605 1.00 98.06 97 THR A C 1
ATOM 714 O O . THR A 1 97 ? 0.084 7.680 -11.252 1.00 98.06 97 THR A O 1
ATOM 717 N N . ASP A 1 98 ? 1.577 9.348 -11.171 1.00 98.31 98 ASP A N 1
ATOM 718 C CA . ASP A 1 98 ? 1.678 9.572 -12.612 1.00 98.31 98 ASP A CA 1
ATOM 719 C C . ASP A 1 98 ? 2.206 8.324 -13.335 1.00 98.31 98 ASP A C 1
ATOM 721 O O . ASP A 1 98 ? 1.679 7.908 -14.367 1.00 98.31 98 ASP A O 1
ATOM 725 N N . VAL A 1 99 ? 3.221 7.669 -12.769 1.00 98.62 99 VAL A N 1
ATOM 726 C CA . VAL A 1 99 ? 3.737 6.402 -13.298 1.00 98.62 99 VAL A CA 1
ATOM 727 C C . VAL A 1 99 ? 2.699 5.287 -13.163 1.00 98.62 99 VAL A C 1
ATOM 729 O O . VAL A 1 99 ? 2.552 4.493 -14.089 1.00 98.62 99 VAL A O 1
ATOM 732 N N . ALA A 1 100 ? 1.962 5.228 -12.051 1.00 98.38 100 ALA A N 1
ATOM 733 C CA . ALA A 1 100 ? 0.885 4.254 -11.873 1.00 98.38 100 ALA A CA 1
ATOM 734 C C . ALA A 1 100 ? -0.221 4.430 -12.930 1.00 98.38 100 ALA A C 1
ATOM 736 O O . ALA A 1 100 ? -0.671 3.445 -13.512 1.00 98.38 100 ALA A O 1
ATOM 737 N N . GLU A 1 101 ? -0.596 5.674 -13.239 1.00 98.25 101 GLU A N 1
ATOM 738 C CA . GLU A 1 101 ? -1.545 6.003 -14.308 1.00 98.25 101 GLU A CA 1
ATOM 739 C C . GLU A 1 101 ? -1.063 5.518 -15.676 1.00 98.25 101 GLU A C 1
ATOM 741 O O . GLU A 1 101 ? -1.807 4.855 -16.401 1.00 98.25 101 GLU A O 1
ATOM 746 N N . LEU A 1 102 ? 0.207 5.773 -16.007 1.00 97.94 102 LEU A N 1
ATOM 747 C CA . LEU A 1 102 ? 0.798 5.279 -17.248 1.00 97.94 102 LEU A CA 1
ATOM 748 C C . LEU A 1 102 ? 0.764 3.746 -17.318 1.00 97.94 102 LEU A C 1
ATOM 750 O O . LEU A 1 102 ? 0.428 3.196 -18.360 1.00 97.94 102 LEU A O 1
ATOM 754 N N . LEU A 1 103 ? 1.095 3.050 -16.230 1.00 98.12 103 LEU A N 1
ATOM 755 C CA . LEU A 1 103 ? 1.076 1.586 -16.199 1.00 98.12 103 LEU A CA 1
ATOM 756 C C . LEU A 1 103 ? -0.337 1.032 -16.422 1.00 98.12 103 LEU A C 1
ATOM 758 O O . LEU A 1 103 ? -0.500 0.101 -17.210 1.00 98.12 103 LEU A O 1
ATOM 762 N N . LEU A 1 104 ? -1.363 1.618 -15.795 1.00 97.56 104 LEU A N 1
ATOM 763 C CA . LEU A 1 104 ? -2.757 1.226 -16.036 1.00 97.56 104 LEU A CA 1
ATOM 764 C C . LEU A 1 104 ? -3.173 1.447 -17.492 1.00 97.56 104 LEU A C 1
ATOM 766 O O . LEU A 1 104 ? -3.808 0.574 -18.082 1.00 97.56 104 LEU A O 1
ATOM 770 N N . ALA A 1 105 ? -2.766 2.566 -18.099 1.00 96.19 105 ALA A N 1
ATOM 771 C CA . ALA A 1 105 ? -3.032 2.842 -19.511 1.00 96.19 105 ALA A CA 1
ATOM 772 C C . ALA A 1 105 ? -2.390 1.808 -20.459 1.00 96.19 105 ALA A C 1
ATOM 774 O O . ALA A 1 105 ? -2.875 1.617 -21.572 1.00 96.19 105 ALA A O 1
ATOM 775 N N . TYR A 1 106 ? -1.332 1.123 -20.013 1.00 96.81 106 TYR A N 1
ATOM 776 C CA . TYR A 1 106 ? -0.669 0.028 -20.730 1.00 96.81 106 TYR A CA 1
ATOM 777 C C . TYR A 1 106 ? -1.150 -1.369 -20.292 1.00 96.81 106 TYR A C 1
ATOM 779 O O . TYR A 1 106 ? -0.539 -2.369 -20.656 1.00 96.81 106 TYR A O 1
ATOM 787 N N . GLY A 1 107 ? -2.253 -1.467 -19.541 1.00 96.00 107 GLY A N 1
ATOM 788 C CA . GLY A 1 107 ? -2.869 -2.749 -19.179 1.00 96.00 107 GLY A CA 1
ATOM 789 C C . GLY A 1 107 ? -2.307 -3.400 -17.913 1.00 96.00 107 GLY A C 1
ATOM 790 O O . GLY A 1 107 ? -2.423 -4.617 -17.743 1.00 96.00 107 GLY A O 1
ATOM 791 N N . ALA A 1 108 ? -1.700 -2.621 -17.013 1.00 97.81 108 ALA A N 1
ATOM 792 C CA . ALA A 1 108 ? -1.315 -3.137 -15.705 1.00 97.81 108 ALA A CA 1
ATOM 793 C C . ALA A 1 108 ? -2.540 -3.599 -14.900 1.00 97.81 108 ALA A C 1
ATOM 795 O O . ALA A 1 108 ? -3.560 -2.916 -14.810 1.00 97.81 108 ALA A O 1
ATOM 796 N N . ASN A 1 109 ? -2.422 -4.763 -14.272 1.00 97.69 109 ASN A N 1
ATOM 797 C CA . ASN A 1 109 ? -3.466 -5.369 -13.470 1.00 97.69 109 ASN A CA 1
ATOM 798 C C . ASN A 1 109 ? -3.505 -4.731 -12.073 1.00 97.69 109 ASN A C 1
ATOM 800 O O . ASN A 1 109 ? -2.707 -5.067 -11.196 1.00 97.69 109 ASN A O 1
ATOM 804 N N . ALA A 1 110 ? -4.487 -3.857 -11.843 1.00 97.12 110 ALA A N 1
ATOM 805 C CA . ALA A 1 110 ? -4.736 -3.231 -10.543 1.00 97.12 110 ALA A CA 1
ATOM 806 C C . ALA A 1 110 ? -5.089 -4.229 -9.420 1.00 97.12 110 ALA A C 1
ATOM 808 O O . ALA A 1 110 ? -4.986 -3.880 -8.247 1.00 97.12 110 ALA A O 1
ATOM 809 N N . LYS A 1 111 ? -5.487 -5.463 -9.765 1.00 95.88 111 LYS A N 1
ATOM 810 C CA . LYS A 1 111 ? -5.823 -6.547 -8.825 1.00 95.88 111 LYS A CA 1
ATOM 811 C C . LYS A 1 111 ? -4.683 -7.542 -8.611 1.00 95.88 111 LYS A C 1
ATOM 813 O O . LYS A 1 111 ? -4.893 -8.560 -7.955 1.00 95.88 111 LYS A O 1
ATOM 818 N N . ALA A 1 112 ? -3.506 -7.311 -9.197 1.00 96.06 112 ALA A N 1
ATOM 819 C CA . ALA A 1 112 ? -2.364 -8.196 -8.998 1.00 96.06 112 ALA A CA 1
ATOM 820 C C . ALA A 1 112 ? -2.054 -8.312 -7.499 1.00 96.06 112 ALA A C 1
ATOM 822 O O . ALA A 1 112 ? -2.031 -7.299 -6.807 1.00 96.06 112 ALA A O 1
ATOM 823 N N . LYS A 1 113 ? -1.832 -9.536 -7.016 1.00 94.06 113 LYS A N 1
ATOM 824 C CA . LYS A 1 113 ? -1.471 -9.816 -5.623 1.00 94.06 113 LYS A CA 1
ATOM 825 C C . LYS A 1 113 ? -0.007 -10.239 -5.562 1.00 94.06 113 LYS A C 1
ATOM 827 O O . LYS A 1 113 ? 0.423 -11.073 -6.362 1.00 94.06 113 LYS A O 1
ATOM 832 N N . ASN A 1 114 ? 0.751 -9.654 -4.640 1.00 94.25 114 ASN A N 1
ATOM 833 C CA . ASN A 1 114 ? 2.085 -10.146 -4.297 1.00 94.25 114 ASN A CA 1
ATOM 834 C C . ASN A 1 114 ? 1.999 -11.383 -3.379 1.00 94.25 114 ASN A C 1
ATOM 836 O O . ASN A 1 114 ? 0.904 -11.842 -3.057 1.00 94.25 114 ASN A O 1
ATOM 840 N N . GLN A 1 115 ? 3.136 -11.924 -2.935 1.00 92.75 115 GLN A N 1
ATOM 841 C CA . GLN A 1 115 ? 3.167 -13.130 -2.088 1.00 92.75 115 GLN A CA 1
ATOM 842 C C . GLN A 1 115 ? 2.491 -12.982 -0.719 1.00 92.75 115 GLN A C 1
ATOM 844 O O . GLN A 1 115 ? 2.225 -13.987 -0.072 1.00 92.75 115 GLN A O 1
ATOM 849 N N . CYS A 1 116 ? 2.220 -11.756 -0.270 1.00 86.88 116 CYS A N 1
ATOM 850 C CA . CYS A 1 116 ? 1.481 -11.488 0.964 1.00 86.88 116 CYS A CA 1
ATOM 851 C C . CYS A 1 116 ? -0.004 -11.186 0.698 1.00 86.88 116 CYS A C 1
ATOM 853 O O . CYS A 1 116 ? -0.687 -10.665 1.576 1.00 86.88 116 CYS A O 1
ATOM 855 N N . GLY A 1 117 ? -0.494 -11.376 -0.532 1.00 89.25 117 GLY A N 1
ATOM 856 C CA . GLY A 1 117 ? -1.843 -10.971 -0.928 1.00 89.25 117 GLY A CA 1
ATOM 857 C C . GLY A 1 117 ? -2.040 -9.456 -1.081 1.00 89.25 117 GLY A C 1
ATOM 858 O O . GLY A 1 117 ? -3.173 -9.008 -1.268 1.00 89.25 117 GLY A O 1
ATOM 859 N N . SER A 1 118 ? -0.972 -8.651 -1.001 1.00 90.50 118 SER A N 1
ATOM 860 C CA . SER A 1 118 ? -1.043 -7.189 -1.122 1.00 90.50 118 SER A CA 1
ATOM 861 C C . SER A 1 118 ? -1.308 -6.793 -2.573 1.00 90.50 118 SER A C 1
ATOM 863 O O . SER A 1 118 ? -0.678 -7.348 -3.469 1.00 90.50 118 SER A O 1
ATOM 865 N N . THR A 1 119 ? -2.208 -5.835 -2.799 1.00 95.19 119 THR A N 1
ATOM 866 C CA . THR A 1 119 ? -2.490 -5.247 -4.117 1.00 95.19 119 THR A CA 1
ATOM 867 C C . THR A 1 119 ? -1.772 -3.901 -4.267 1.00 95.19 119 THR A C 1
ATOM 869 O O . THR A 1 119 ? -1.351 -3.312 -3.265 1.00 95.19 119 THR A O 1
ATOM 872 N N . PRO A 1 120 ? -1.681 -3.318 -5.477 1.00 97.12 120 PRO A N 1
ATOM 873 C CA . PRO A 1 120 ? -1.189 -1.953 -5.640 1.00 97.12 120 PRO A CA 1
ATOM 874 C C . PRO A 1 120 ? -1.938 -0.921 -4.785 1.00 97.12 120 PRO A C 1
ATOM 876 O O . PRO A 1 120 ? -1.322 0.024 -4.290 1.00 97.12 120 PRO A O 1
ATOM 879 N N . LEU A 1 121 ? -3.247 -1.109 -4.556 1.00 97.12 121 LEU A N 1
ATOM 880 C CA . LEU A 1 121 ? -4.016 -0.214 -3.689 1.00 97.12 121 LEU A CA 1
ATOM 881 C C . LEU A 1 121 ? -3.522 -0.290 -2.238 1.00 97.12 121 LEU A C 1
ATOM 883 O O . LEU A 1 121 ? -3.384 0.746 -1.589 1.00 97.12 121 LEU A O 1
ATOM 887 N N . HIS A 1 122 ? -3.206 -1.486 -1.736 1.00 94.94 122 HIS A N 1
ATOM 888 C CA . HIS A 1 122 ? -2.654 -1.653 -0.390 1.00 94.94 122 HIS A CA 1
ATOM 889 C C . HIS A 1 122 ? -1.329 -0.894 -0.218 1.00 94.94 122 HIS A C 1
ATOM 891 O O . HIS A 1 122 ? -1.125 -0.249 0.812 1.00 94.94 122 HIS A O 1
ATOM 897 N N . GLU A 1 123 ? -0.463 -0.886 -1.234 1.00 95.75 123 GLU A N 1
ATOM 898 C CA . GLU A 1 123 ? 0.783 -0.108 -1.200 1.00 95.75 123 GLU A CA 1
ATOM 899 C C . GLU A 1 123 ? 0.528 1.410 -1.234 1.00 95.75 123 GLU A C 1
ATOM 901 O O . GLU A 1 123 ? 1.132 2.162 -0.462 1.00 95.75 123 GLU A O 1
ATOM 906 N N . ALA A 1 124 ? -0.432 1.875 -2.043 1.00 97.94 124 ALA A N 1
ATOM 907 C CA . ALA A 1 124 ? -0.853 3.278 -2.038 1.00 97.94 124 ALA A CA 1
ATOM 908 C C . ALA A 1 124 ? -1.400 3.712 -0.664 1.00 97.94 124 ALA A C 1
ATOM 910 O O . ALA A 1 124 ? -1.051 4.792 -0.178 1.00 97.94 124 ALA A O 1
ATOM 911 N N . ILE A 1 125 ? -2.191 2.858 -0.003 1.00 97.69 125 ILE A N 1
ATOM 912 C CA . ILE A 1 125 ? -2.735 3.095 1.344 1.00 97.69 125 ILE A CA 1
ATOM 913 C C . ILE A 1 125 ? -1.614 3.182 2.379 1.00 97.69 125 ILE A C 1
ATOM 915 O O . ILE A 1 125 ? -1.557 4.151 3.137 1.00 97.69 125 ILE A O 1
ATOM 919 N N . ARG A 1 126 ? -0.677 2.223 2.394 1.00 95.50 126 ARG A N 1
ATOM 920 C CA . ARG A 1 126 ? 0.465 2.209 3.332 1.00 95.50 126 ARG A CA 1
ATOM 921 C C . ARG A 1 126 ? 1.341 3.451 3.217 1.00 95.50 126 ARG A C 1
ATOM 923 O O . ARG A 1 126 ? 1.962 3.851 4.206 1.00 95.50 126 ARG A O 1
ATOM 930 N N . CYS A 1 127 ? 1.378 4.076 2.045 1.00 95.75 127 CYS A N 1
ATOM 931 C CA . CYS A 1 127 ? 2.108 5.313 1.783 1.00 95.75 127 CYS A CA 1
ATOM 932 C C . CYS A 1 127 ? 1.222 6.574 1.779 1.00 95.75 127 CYS A C 1
ATOM 934 O O . CYS A 1 127 ? 1.730 7.661 1.504 1.00 95.75 127 CYS A O 1
ATOM 936 N N . SER A 1 128 ? -0.071 6.446 2.100 1.00 96.31 128 SER A N 1
ATOM 937 C CA . SER A 1 128 ? -1.069 7.525 2.106 1.00 96.31 128 SER A CA 1
ATOM 938 C C . SER A 1 128 ? -1.110 8.334 0.799 1.00 96.31 128 SER A C 1
ATOM 940 O O . SER A 1 128 ? -1.240 9.560 0.799 1.00 96.31 128 SER A O 1
ATOM 942 N N . LYS A 1 129 ? -0.967 7.653 -0.345 1.00 97.69 129 LYS A N 1
ATOM 943 C CA . LYS A 1 129 ? -0.982 8.254 -1.686 1.00 97.69 129 LYS A CA 1
ATOM 944 C C . LYS A 1 129 ? -2.415 8.421 -2.186 1.00 97.69 129 LYS A C 1
ATOM 946 O O . LYS A 1 129 ? -2.819 7.749 -3.130 1.00 97.69 129 LYS A O 1
ATOM 951 N N . ILE A 1 130 ? -3.161 9.356 -1.590 1.00 97.56 130 ILE A N 1
ATOM 952 C CA . ILE A 1 130 ? -4.579 9.611 -1.915 1.00 97.56 130 ILE A CA 1
ATOM 953 C C . ILE A 1 130 ? -4.846 9.739 -3.430 1.00 97.56 130 ILE A C 1
ATOM 955 O O . ILE A 1 130 ? -5.768 9.086 -3.916 1.00 97.56 130 ILE A O 1
ATOM 959 N N . PRO A 1 131 ? -4.034 10.468 -4.228 1.00 97.88 131 PRO A N 1
ATOM 960 C CA . PRO A 1 131 ? -4.260 10.531 -5.674 1.00 97.88 131 PRO A CA 1
ATOM 961 C C . PRO A 1 131 ? -4.153 9.168 -6.373 1.00 97.88 131 PRO A C 1
ATOM 963 O O . PRO A 1 131 ? -4.894 8.900 -7.311 1.00 97.88 131 PRO A O 1
ATOM 966 N N . CYS A 1 132 ? -3.258 8.290 -5.910 1.00 97.94 132 CYS A N 1
ATOM 967 C CA . CYS A 1 132 ? -3.136 6.937 -6.449 1.00 97.94 132 CYS A CA 1
ATOM 968 C C . CYS A 1 132 ? -4.257 6.017 -5.946 1.00 97.94 132 CYS A C 1
ATOM 970 O O . CYS A 1 132 ? -4.751 5.191 -6.707 1.00 97.94 132 CYS A O 1
ATOM 972 N N . MET A 1 133 ? -4.720 6.205 -4.707 1.00 98.19 133 MET A N 1
ATOM 973 C CA . MET A 1 133 ? -5.899 5.505 -4.187 1.00 98.19 133 MET A CA 1
ATOM 974 C C . MET A 1 133 ? -7.143 5.811 -5.030 1.00 98.19 133 MET A C 1
ATOM 976 O O . MET A 1 133 ? -7.797 4.873 -5.468 1.00 98.19 133 MET A O 1
ATOM 980 N N . ASN A 1 134 ? -7.405 7.085 -5.354 1.00 97.00 134 ASN A N 1
ATOM 981 C CA . ASN A 1 134 ? -8.494 7.485 -6.262 1.00 97.00 134 ASN A CA 1
ATOM 982 C C . ASN A 1 134 ? -8.420 6.761 -7.612 1.00 97.00 134 ASN A C 1
ATOM 984 O O . ASN A 1 134 ? -9.424 6.293 -8.142 1.00 97.00 134 ASN A O 1
ATOM 988 N N . LEU A 1 135 ? -7.213 6.685 -8.168 1.00 96.88 135 LEU A N 1
ATOM 989 C CA . LEU A 1 135 ? -6.956 6.058 -9.455 1.00 96.88 135 LEU A CA 1
ATOM 990 C C . LEU A 1 135 ? -7.209 4.543 -9.415 1.00 96.88 135 LEU A C 1
ATOM 992 O O . LEU A 1 135 ? -7.820 4.000 -10.330 1.00 96.88 135 LEU A O 1
ATOM 996 N N . LEU A 1 136 ? -6.788 3.864 -8.347 1.00 97.06 136 LEU A N 1
ATOM 997 C CA . LEU A 1 136 ? -6.910 2.410 -8.214 1.00 97.06 136 LEU A CA 1
ATOM 998 C C . LEU A 1 136 ? -8.293 1.949 -7.739 1.00 97.06 136 LEU A C 1
ATOM 1000 O O . LEU A 1 136 ? -8.711 0.847 -8.089 1.00 97.06 136 LEU A O 1
ATOM 1004 N N . ALA A 1 137 ? -9.012 2.772 -6.976 1.00 94.69 137 ALA A N 1
ATOM 1005 C CA . ALA A 1 137 ? -10.297 2.413 -6.375 1.00 94.69 137 ALA A CA 1
ATOM 1006 C C . ALA A 1 137 ? -11.370 2.036 -7.403 1.00 94.69 137 ALA A C 1
ATOM 1008 O O . ALA A 1 137 ? -12.188 1.163 -7.141 1.00 94.69 137 ALA A O 1
ATOM 1009 N N . ASN A 1 138 ? -11.318 2.608 -8.608 1.00 89.19 138 ASN A N 1
ATOM 1010 C CA . ASN A 1 138 ? -12.242 2.258 -9.693 1.00 89.19 138 ASN A CA 1
ATOM 1011 C C . ASN A 1 138 ? -12.065 0.822 -10.217 1.00 89.19 138 ASN A C 1
ATOM 1013 O O . ASN A 1 138 ? -12.883 0.344 -11.002 1.00 89.19 138 ASN A O 1
ATOM 1017 N N . HIS A 1 139 ? -10.991 0.137 -9.824 1.00 89.44 139 HIS A N 1
ATOM 1018 C CA . HIS A 1 139 ? -10.640 -1.183 -10.334 1.00 89.44 139 HIS A CA 1
ATOM 1019 C C . HIS A 1 139 ? -10.792 -2.302 -9.304 1.00 89.44 139 HIS A C 1
ATOM 1021 O O . HIS A 1 139 ? -10.622 -3.467 -9.669 1.00 89.44 139 HIS A O 1
ATOM 1027 N N . VAL A 1 140 ? -11.085 -1.992 -8.039 1.00 90.69 140 VAL A N 1
ATOM 1028 C CA . VAL A 1 140 ? -11.042 -2.958 -6.932 1.00 90.69 140 VAL A CA 1
ATOM 1029 C C . VAL A 1 140 ? -12.221 -2.775 -5.980 1.00 90.69 140 VAL A C 1
ATOM 1031 O O . VAL A 1 140 ? -12.785 -1.691 -5.886 1.00 90.69 140 VAL A O 1
ATOM 1034 N N . ASP A 1 141 ? -12.585 -3.841 -5.271 1.00 91.94 141 ASP A N 1
ATOM 1035 C CA . ASP A 1 141 ? -13.498 -3.749 -4.133 1.00 91.94 141 ASP A CA 1
ATOM 1036 C C . ASP A 1 141 ? -12.688 -3.353 -2.889 1.00 91.94 141 ASP A C 1
ATOM 1038 O O . ASP A 1 141 ? -11.751 -4.053 -2.502 1.00 91.94 141 ASP A O 1
ATOM 1042 N N . LEU A 1 142 ? -13.018 -2.206 -2.290 1.00 94.62 142 LEU A N 1
ATOM 1043 C CA . LEU A 1 142 ? -12.309 -1.657 -1.130 1.00 94.62 142 LEU A CA 1
ATOM 1044 C C . LEU A 1 142 ? -12.520 -2.490 0.147 1.00 94.62 142 LEU A C 1
ATOM 1046 O O . LEU A 1 142 ? -11.707 -2.402 1.072 1.00 94.62 142 LEU A O 1
ATOM 1050 N N . ASP A 1 143 ? -13.574 -3.309 0.185 1.00 94.50 143 ASP A N 1
ATOM 1051 C CA . ASP A 1 143 ? -13.862 -4.232 1.280 1.00 94.50 143 ASP A CA 1
ATOM 1052 C C . ASP A 1 143 ? -13.320 -5.647 1.024 1.00 94.50 143 ASP A C 1
ATOM 1054 O O . ASP A 1 143 ? -13.470 -6.524 1.883 1.00 94.50 143 ASP A O 1
ATOM 1058 N N . GLU A 1 144 ? -12.676 -5.916 -0.116 1.00 90.56 144 GLU A N 1
ATOM 1059 C CA . GLU A 1 144 ? -11.961 -7.178 -0.315 1.00 90.56 144 GLU A CA 1
ATOM 1060 C C . GLU A 1 144 ? -10.741 -7.234 0.620 1.00 90.56 144 GLU A C 1
ATOM 1062 O O . GLU A 1 144 ? -9.945 -6.298 0.704 1.00 90.56 144 GLU A O 1
ATOM 1067 N N . GLY A 1 145 ? -10.605 -8.337 1.358 1.00 87.88 145 GLY A N 1
ATOM 1068 C CA . GLY A 1 145 ? -9.451 -8.575 2.219 1.00 87.88 145 GLY A CA 1
ATOM 1069 C C . GLY A 1 145 ? -8.282 -9.211 1.465 1.00 87.88 145 GLY A C 1
ATOM 1070 O O . GLY A 1 145 ? -8.472 -9.918 0.471 1.00 87.88 145 GLY A O 1
ATOM 1071 N N . ASP A 1 146 ? -7.067 -9.006 1.971 1.00 87.88 146 ASP A N 1
ATOM 1072 C CA . ASP A 1 146 ? -5.894 -9.790 1.572 1.00 87.88 146 ASP A CA 1
ATOM 1073 C C . ASP A 1 146 ? -5.982 -11.261 2.046 1.00 87.88 146 ASP A C 1
ATOM 1075 O O . ASP A 1 146 ? -7.029 -11.752 2.482 1.00 87.88 146 ASP A O 1
ATOM 1079 N N . GLU A 1 147 ? -4.877 -12.004 1.953 1.00 88.19 147 GLU A N 1
ATOM 1080 C CA . GLU A 1 147 ? -4.829 -13.402 2.393 1.00 88.19 147 GLU A CA 1
ATOM 1081 C C . GLU A 1 147 ? -5.071 -13.585 3.897 1.00 88.19 147 GLU A C 1
ATOM 1083 O O . GLU A 1 147 ? -5.543 -14.649 4.298 1.00 88.19 147 GLU A O 1
ATOM 1088 N N . ASP A 1 148 ? -4.845 -12.565 4.725 1.00 89.88 148 ASP A N 1
ATOM 1089 C CA . ASP A 1 148 ? -5.185 -12.553 6.151 1.00 89.88 148 ASP A CA 1
ATOM 1090 C C . ASP A 1 148 ? -6.602 -12.007 6.405 1.00 89.88 148 ASP A C 1
ATOM 1092 O O . ASP A 1 148 ? -7.044 -11.916 7.552 1.00 89.88 148 ASP A O 1
ATOM 1096 N N . GLY A 1 149 ? -7.343 -11.654 5.352 1.00 92.00 149 GLY A N 1
ATOM 1097 C CA . GLY A 1 149 ? -8.641 -10.990 5.431 1.00 92.00 149 GLY A CA 1
ATOM 1098 C C . GLY A 1 149 ? -8.549 -9.510 5.810 1.00 92.00 149 GLY A C 1
ATOM 1099 O O . GLY A 1 149 ? -9.570 -8.910 6.135 1.00 92.00 149 GLY A O 1
ATOM 1100 N N . ALA A 1 150 ? -7.358 -8.907 5.803 1.00 92.94 150 ALA A N 1
ATOM 1101 C CA . ALA A 1 150 ? -7.197 -7.492 6.105 1.00 92.94 150 ALA A CA 1
ATOM 1102 C C . ALA A 1 150 ? -7.684 -6.638 4.925 1.00 92.94 150 ALA A C 1
ATOM 1104 O O . ALA A 1 150 ? -7.130 -6.703 3.830 1.00 92.94 150 ALA A O 1
ATOM 1105 N N . THR A 1 151 ? -8.723 -5.835 5.160 1.00 94.88 151 THR A N 1
ATOM 1106 C CA . THR A 1 151 ? -9.274 -4.889 4.177 1.00 94.88 151 THR A CA 1
ATOM 1107 C C . THR A 1 151 ? -8.398 -3.647 4.023 1.00 94.88 151 THR A C 1
ATOM 1109 O O . THR A 1 151 ? -7.500 -3.382 4.831 1.00 94.88 151 THR A O 1
ATOM 1112 N N . ALA A 1 152 ? -8.713 -2.812 3.030 1.00 96.62 152 ALA A N 1
ATOM 1113 C CA . ALA A 1 152 ? -8.074 -1.514 2.835 1.00 96.62 152 ALA A CA 1
ATOM 1114 C C . ALA A 1 152 ? -8.078 -0.650 4.114 1.00 96.62 152 ALA A C 1
ATOM 1116 O O . ALA A 1 152 ? -7.046 -0.083 4.489 1.00 96.62 152 ALA A O 1
ATOM 1117 N N . LEU A 1 153 ? -9.214 -0.584 4.821 1.00 98.31 153 LEU A N 1
ATOM 1118 C CA . LEU A 1 153 ? -9.340 0.204 6.052 1.00 98.31 153 LEU A CA 1
ATOM 1119 C C . LEU A 1 153 ? -8.535 -0.398 7.204 1.00 98.31 153 LEU A C 1
ATOM 1121 O O . LEU A 1 153 ? -7.895 0.339 7.957 1.00 98.31 153 LEU A O 1
ATOM 1125 N N . PHE A 1 154 ? -8.502 -1.728 7.311 1.00 97.44 154 PHE A N 1
ATOM 1126 C CA . PHE A 1 154 ? -7.660 -2.412 8.288 1.00 97.44 154 PHE A CA 1
ATOM 1127 C C . PHE A 1 154 ? -6.177 -2.082 8.067 1.00 97.44 154 PHE A C 1
ATOM 1129 O O . PHE A 1 154 ? -5.463 -1.741 9.011 1.00 97.44 154 PHE A O 1
ATOM 1136 N N . ILE A 1 155 ? -5.712 -2.118 6.815 1.00 96.44 155 ILE A N 1
ATOM 1137 C CA . ILE A 1 155 ? -4.327 -1.786 6.457 1.00 96.44 155 ILE A CA 1
ATOM 1138 C C . ILE A 1 155 ? -4.017 -0.315 6.766 1.00 96.44 155 ILE A C 1
ATOM 1140 O O . ILE A 1 155 ? -2.944 -0.025 7.301 1.00 96.44 155 ILE A O 1
ATOM 1144 N N . ALA A 1 156 ? -4.946 0.608 6.491 1.00 97.81 156 ALA A N 1
ATOM 1145 C CA . ALA A 1 156 ? -4.791 2.021 6.838 1.00 97.81 156 ALA A CA 1
ATOM 1146 C C . ALA A 1 156 ? -4.641 2.225 8.356 1.00 97.81 156 ALA A C 1
ATOM 1148 O O . ALA A 1 156 ? -3.734 2.942 8.789 1.00 97.81 156 ALA A O 1
ATOM 1149 N N . ALA A 1 157 ? -5.471 1.553 9.163 1.00 97.19 157 ALA A N 1
ATOM 1150 C CA . ALA A 1 157 ? -5.403 1.612 10.622 1.00 97.19 157 ALA A CA 1
ATOM 1151 C C . ALA A 1 157 ? -4.094 1.012 11.166 1.00 97.19 157 ALA A C 1
ATOM 1153 O O . ALA A 1 157 ? -3.396 1.654 11.956 1.00 97.19 157 ALA A O 1
ATOM 1154 N N . LYS A 1 158 ? -3.702 -0.169 10.669 1.00 94.88 158 LYS A N 1
ATOM 1155 C CA . LYS A 1 158 ? -2.442 -0.841 11.023 1.00 94.88 158 LYS A CA 1
ATOM 1156 C C . LYS A 1 158 ? -1.214 0.007 10.691 1.00 94.88 158 LYS A C 1
ATOM 1158 O O . LYS A 1 158 ? -0.260 0.030 11.463 1.00 94.88 158 LYS A O 1
ATOM 1163 N N . ALA A 1 159 ? -1.235 0.721 9.565 1.00 93.88 159 ALA A N 1
ATOM 1164 C CA . ALA A 1 159 ? -0.155 1.611 9.140 1.00 93.88 159 ALA A CA 1
ATOM 1165 C C . ALA A 1 159 ? -0.237 3.030 9.745 1.00 93.88 159 ALA A C 1
ATOM 1167 O O . ALA A 1 159 ? 0.596 3.878 9.416 1.00 93.88 159 ALA A O 1
ATOM 1168 N N . GLY A 1 160 ? -1.235 3.319 10.590 1.00 94.19 160 GLY A N 1
ATOM 1169 C CA . GLY A 1 160 ? -1.419 4.634 11.212 1.00 94.19 160 GLY A CA 1
ATOM 1170 C C . GLY A 1 160 ? -1.751 5.754 10.216 1.00 94.19 160 GLY A C 1
ATOM 1171 O O . GLY A 1 160 ? -1.442 6.919 10.463 1.00 94.19 160 GLY A O 1
ATOM 1172 N N . ARG A 1 161 ? -2.330 5.428 9.054 1.00 96.44 161 ARG A N 1
ATOM 1173 C CA . ARG A 1 161 ? -2.586 6.379 7.961 1.00 96.44 161 ARG A CA 1
ATOM 1174 C C . ARG A 1 161 ? -3.982 6.974 8.077 1.00 96.44 161 ARG A C 1
ATOM 1176 O O . ARG A 1 161 ? -4.913 6.522 7.415 1.00 96.44 161 ARG A O 1
ATOM 1183 N N . ARG A 1 162 ? -4.115 8.011 8.907 1.00 95.56 162 ARG A N 1
ATOM 1184 C CA . ARG A 1 162 ? -5.387 8.719 9.126 1.00 95.56 162 ARG A CA 1
ATOM 1185 C C . ARG A 1 162 ? -6.038 9.200 7.835 1.00 95.56 162 ARG A C 1
ATOM 1187 O O . ARG A 1 162 ? -7.216 8.933 7.641 1.00 95.56 162 ARG A O 1
ATOM 1194 N N . ASP A 1 163 ? -5.299 9.885 6.967 1.00 97.25 163 ASP A N 1
ATOM 1195 C CA . ASP A 1 163 ? -5.886 10.459 5.750 1.00 97.25 163 ASP A CA 1
ATOM 1196 C C . ASP A 1 163 ? -6.398 9.372 4.802 1.00 97.25 163 ASP A C 1
ATOM 1198 O O . ASP A 1 163 ? -7.480 9.505 4.236 1.00 97.25 163 ASP A O 1
ATOM 1202 N N . ALA A 1 164 ? -5.667 8.258 4.688 1.00 98.19 164 ALA A N 1
ATOM 1203 C CA . ALA A 1 164 ? -6.116 7.100 3.924 1.00 98.19 164 ALA A CA 1
ATOM 1204 C C . ALA A 1 164 ? -7.367 6.459 4.548 1.00 98.19 164 ALA A C 1
ATOM 1206 O O . ALA A 1 164 ? -8.311 6.150 3.828 1.00 98.19 164 ALA A O 1
ATOM 1207 N N . ALA A 1 165 ? -7.409 6.302 5.876 1.00 98.31 165 ALA A N 1
ATOM 1208 C CA . ALA A 1 165 ? -8.586 5.784 6.574 1.00 98.31 165 ALA A CA 1
ATOM 1209 C C . ALA A 1 165 ? -9.806 6.699 6.394 1.00 98.31 165 ALA A C 1
ATOM 1211 O O . ALA A 1 165 ? -10.892 6.215 6.096 1.00 98.31 165 ALA A O 1
ATOM 1212 N N . LYS A 1 166 ? -9.622 8.020 6.511 1.00 98.50 166 LYS A N 1
ATOM 1213 C CA . LYS A 1 166 ? -10.679 9.012 6.287 1.00 98.50 166 LYS A CA 1
ATOM 1214 C C . LYS A 1 166 ? -11.231 8.906 4.873 1.00 98.50 166 LYS A C 1
ATOM 1216 O O . LYS A 1 166 ? -12.438 8.799 4.698 1.00 98.50 166 LYS A O 1
ATOM 1221 N N . TRP A 1 167 ? -10.337 8.876 3.889 1.00 98.31 167 TRP A N 1
ATOM 1222 C CA . TRP A 1 167 ? -10.712 8.711 2.494 1.00 98.31 167 TRP A CA 1
ATOM 1223 C C . TRP A 1 167 ? -11.520 7.424 2.281 1.00 98.31 167 TRP A C 1
ATOM 1225 O O . TRP A 1 167 ? -12.572 7.466 1.657 1.00 98.31 167 TRP A O 1
ATOM 1235 N N . LEU A 1 168 ? -11.088 6.293 2.851 1.00 98.44 168 LEU A N 1
ATOM 1236 C CA . LEU A 1 168 ? -11.793 5.012 2.722 1.00 98.44 168 LEU A CA 1
ATOM 1237 C C . LEU A 1 168 ? -13.201 5.063 3.330 1.00 98.44 168 LEU A C 1
ATOM 1239 O O . LEU A 1 168 ? -14.154 4.606 2.705 1.00 98.44 168 LEU A O 1
ATOM 1243 N N . LEU A 1 169 ? -13.346 5.664 4.512 1.00 98.31 169 LEU A N 1
ATOM 1244 C CA . LEU A 1 169 ? -14.640 5.836 5.180 1.00 98.31 169 LEU A CA 1
ATOM 1245 C C . LEU A 1 169 ? -15.594 6.735 4.379 1.00 98.31 169 LEU A C 1
ATOM 1247 O O . LEU A 1 169 ? -16.787 6.451 4.303 1.00 98.31 169 LEU A O 1
ATOM 1251 N N . GLU A 1 170 ? -15.077 7.784 3.732 1.00 97.44 170 GLU A N 1
ATOM 1252 C CA . GLU A 1 170 ? -15.847 8.635 2.810 1.00 97.44 170 GLU A CA 1
ATOM 1253 C C . GLU A 1 170 ? -16.299 7.875 1.545 1.00 97.44 170 GLU A C 1
ATOM 1255 O O . GLU A 1 170 ? -17.276 8.272 0.914 1.00 97.44 170 GLU A O 1
ATOM 1260 N N . HIS A 1 171 ? -15.642 6.758 1.206 1.00 96.62 171 HIS A N 1
ATOM 1261 C CA . HIS A 1 171 ? -16.008 5.864 0.098 1.00 96.62 171 HIS A CA 1
ATOM 1262 C C . HIS A 1 171 ? -16.896 4.683 0.529 1.00 96.62 171 HIS A C 1
ATOM 1264 O O . HIS A 1 171 ? -17.152 3.785 -0.270 1.00 96.62 171 HIS A O 1
ATOM 1270 N N . GLY A 1 172 ? -17.408 4.696 1.764 1.00 95.62 172 GLY A N 1
ATOM 1271 C CA . GLY A 1 172 ? -18.471 3.790 2.202 1.00 95.62 172 GLY A CA 1
ATOM 1272 C C . GLY A 1 172 ? -18.037 2.357 2.516 1.00 95.62 172 GLY A C 1
ATOM 1273 O O . GLY A 1 172 ? -18.889 1.473 2.506 1.00 95.62 172 GLY A O 1
ATOM 1274 N N . VAL A 1 173 ? -16.750 2.125 2.797 1.00 97.69 173 VAL A N 1
ATOM 1275 C CA . VAL A 1 173 ? -16.262 0.818 3.277 1.00 97.69 173 VAL A CA 1
ATOM 1276 C C . VAL A 1 173 ? -16.880 0.446 4.626 1.00 97.69 173 VAL A C 1
ATOM 1278 O O . VAL A 1 173 ? -17.190 1.322 5.443 1.00 97.69 173 VAL A O 1
ATOM 1281 N N . ASP A 1 174 ? -16.997 -0.849 4.906 1.00 97.81 174 ASP A N 1
ATOM 1282 C CA . ASP A 1 174 ? -17.450 -1.322 6.212 1.00 97.81 174 ASP A CA 1
ATOM 1283 C C . ASP A 1 174 ? -16.370 -1.110 7.289 1.00 97.81 174 ASP A C 1
ATOM 1285 O O . ASP A 1 174 ? -15.354 -1.809 7.364 1.00 97.81 174 ASP A O 1
ATOM 1289 N N . VAL A 1 175 ? -16.630 -0.154 8.187 1.00 98.25 175 VAL A N 1
ATOM 1290 C CA . VAL A 1 175 ? -15.764 0.189 9.326 1.00 98.25 175 VAL A CA 1
ATOM 1291 C C . VAL A 1 175 ? -15.470 -0.999 10.256 1.00 98.25 175 VAL A C 1
ATOM 1293 O O . VAL A 1 175 ? -14.457 -1.003 10.959 1.00 98.25 175 VAL A O 1
ATOM 1296 N N . ASN A 1 176 ? -16.348 -2.005 10.277 1.00 97.69 176 ASN A N 1
ATOM 1297 C CA . ASN A 1 176 ? -16.316 -3.128 11.209 1.00 97.69 176 ASN A CA 1
ATOM 1298 C C . ASN A 1 176 ? -15.768 -4.418 10.601 1.00 97.69 176 ASN A C 1
ATOM 1300 O O . ASN A 1 176 ? -15.667 -5.418 11.318 1.00 97.69 176 ASN A O 1
ATOM 1304 N N . LYS A 1 177 ? -15.394 -4.423 9.317 1.00 96.94 177 LYS A N 1
ATOM 1305 C CA . LYS A 1 177 ? -14.915 -5.637 8.660 1.00 96.94 177 LYS A CA 1
ATOM 1306 C C . LYS A 1 177 ? -13.615 -6.122 9.300 1.00 96.94 177 LYS A C 1
ATOM 1308 O O . LYS A 1 177 ? -12.577 -5.461 9.242 1.00 96.94 177 LYS A O 1
ATOM 1313 N N . ALA A 1 178 ? -13.705 -7.272 9.957 1.00 96.12 178 ALA A N 1
ATOM 1314 C CA . ALA A 1 178 ? -12.596 -7.884 10.664 1.00 96.12 178 ALA A CA 1
ATOM 1315 C C . ALA A 1 178 ? -11.735 -8.739 9.729 1.00 96.12 178 ALA A C 1
ATOM 1317 O O . ALA A 1 178 ? -12.230 -9.325 8.765 1.00 96.12 178 ALA A O 1
ATOM 1318 N N . ASN A 1 179 ? -10.450 -8.850 10.061 1.00 95.69 179 ASN A N 1
ATOM 1319 C CA . ASN A 1 179 ? -9.569 -9.829 9.435 1.00 95.69 179 ASN A CA 1
ATOM 1320 C C . ASN A 1 179 ? -9.887 -11.261 9.915 1.00 95.69 179 ASN A C 1
ATOM 1322 O O . ASN A 1 179 ? -10.754 -11.478 10.764 1.00 95.69 179 ASN A O 1
ATOM 1326 N N . LYS A 1 180 ? -9.142 -12.258 9.423 1.00 95.69 180 LYS A N 1
ATOM 1327 C CA . LYS A 1 180 ? -9.317 -13.670 9.808 1.00 95.69 180 LYS A CA 1
ATOM 1328 C C . LYS A 1 180 ? -9.129 -13.949 11.301 1.00 95.69 180 LYS A C 1
ATOM 1330 O O . LYS A 1 180 ? -9.585 -14.984 11.747 1.00 95.69 180 LYS A O 1
ATOM 1335 N N . LYS A 1 181 ? -8.485 -13.051 12.056 1.00 95.38 181 LYS A N 1
ATOM 1336 C CA . LYS A 1 181 ? -8.290 -13.161 13.515 1.00 95.38 181 LYS A CA 1
ATOM 1337 C C . LYS A 1 181 ? -9.386 -12.451 14.317 1.00 95.38 181 LYS A C 1
ATOM 1339 O O . LYS A 1 181 ? -9.256 -12.275 15.527 1.00 95.38 181 LYS A O 1
ATOM 1344 N N . GLY A 1 182 ? -10.434 -11.961 13.654 1.00 96.12 182 GLY A N 1
ATOM 1345 C CA . GLY A 1 182 ? -11.500 -11.186 14.286 1.00 96.12 182 GLY A CA 1
ATOM 1346 C C . GLY A 1 182 ? -11.100 -9.754 14.668 1.00 96.12 182 GLY A C 1
ATOM 1347 O O . GLY A 1 182 ? -11.910 -9.039 15.250 1.00 96.12 182 GLY A O 1
ATOM 1348 N N . SER A 1 183 ? -9.887 -9.297 14.334 1.00 96.50 183 SER A N 1
ATOM 1349 C CA . SER A 1 183 ? -9.466 -7.922 14.616 1.00 96.50 183 SER A CA 1
ATOM 1350 C C . SER A 1 183 ? -10.072 -6.957 13.598 1.00 96.50 183 SER A C 1
ATOM 1352 O O . SER A 1 183 ? -9.896 -7.119 12.390 1.00 96.50 183 SER A O 1
ATOM 1354 N N . THR A 1 184 ? -10.748 -5.922 14.092 1.00 98.00 184 THR A N 1
ATOM 1355 C CA . THR A 1 184 ? -11.297 -4.812 13.290 1.00 98.00 184 THR A CA 1
ATOM 1356 C C . THR A 1 184 ? -10.272 -3.678 13.125 1.00 98.00 184 THR A C 1
ATOM 1358 O O . THR A 1 184 ? -9.295 -3.626 13.879 1.00 98.00 184 THR A O 1
ATOM 1361 N N . PRO A 1 185 ? -10.489 -2.710 12.211 1.00 98.25 185 PRO A N 1
ATOM 1362 C CA . PRO A 1 185 ? -9.644 -1.516 12.112 1.00 98.25 185 PRO A CA 1
ATOM 1363 C C . PRO A 1 185 ? -9.505 -0.747 13.436 1.00 98.25 185 PRO A C 1
ATOM 1365 O O . PRO A 1 185 ? -8.440 -0.200 13.722 1.00 98.25 185 PRO A O 1
ATOM 1368 N N . LEU A 1 186 ? -10.547 -0.747 14.279 1.00 98.06 186 LEU A N 1
ATOM 1369 C CA . LEU A 1 186 ? -10.503 -0.103 15.594 1.00 98.06 186 LEU A CA 1
ATOM 1370 C C . LEU A 1 186 ? -9.490 -0.778 16.532 1.00 98.06 186 LEU A C 1
ATO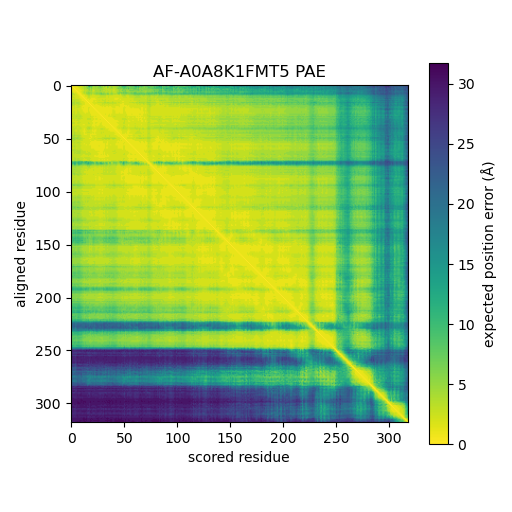M 1372 O O . LEU A 1 186 ? -8.771 -0.071 17.230 1.00 98.06 186 LEU A O 1
ATOM 1376 N N . HIS A 1 187 ? -9.350 -2.110 16.492 1.00 95.88 187 HIS A N 1
ATOM 1377 C CA . HIS A 1 187 ? -8.332 -2.813 17.285 1.00 95.88 187 HIS A CA 1
ATOM 1378 C C . HIS A 1 187 ? -6.917 -2.345 16.926 1.00 95.88 187 HIS A C 1
ATOM 1380 O O . HIS A 1 187 ? -6.120 -2.051 17.814 1.00 95.88 187 HIS A O 1
ATOM 1386 N N . GLU A 1 188 ? -6.602 -2.231 15.633 1.00 95.00 188 GLU A N 1
ATOM 1387 C CA . GLU A 1 188 ? -5.277 -1.783 15.184 1.00 95.00 188 GLU A CA 1
ATOM 1388 C C . GLU A 1 188 ? -5.024 -0.302 15.508 1.00 95.00 188 GLU A C 1
ATOM 1390 O O . GLU A 1 188 ? -3.922 0.064 15.920 1.00 95.00 188 GLU A O 1
ATOM 1395 N N . ALA A 1 189 ? -6.045 0.555 15.398 1.00 95.38 189 ALA A N 1
ATOM 1396 C CA . ALA A 1 189 ? -5.938 1.954 15.810 1.00 95.38 189 ALA A CA 1
ATOM 1397 C C . ALA A 1 189 ? -5.655 2.090 17.320 1.00 95.38 189 ALA A C 1
ATOM 1399 O O . ALA A 1 189 ? -4.804 2.894 17.715 1.00 95.38 189 ALA A O 1
ATOM 1400 N N . CYS A 1 190 ? -6.317 1.272 18.147 1.00 92.12 190 CYS A N 1
ATOM 1401 C CA . CYS A 1 190 ? -6.108 1.205 19.594 1.00 92.12 190 CYS A CA 1
ATOM 1402 C C . CYS A 1 190 ? -4.720 0.669 19.957 1.00 92.12 190 CYS A C 1
ATOM 1404 O O . CYS A 1 190 ? -4.038 1.268 20.785 1.00 92.12 190 CYS A O 1
ATOM 1406 N N . LYS A 1 191 ? -4.263 -0.395 19.286 1.00 88.75 191 LYS A N 1
ATOM 1407 C CA . LYS A 1 191 ? -2.920 -0.969 19.465 1.00 88.75 191 LYS A CA 1
ATOM 1408 C C . LYS A 1 191 ? -1.807 0.047 19.211 1.00 88.75 191 LYS A C 1
ATOM 1410 O O . LYS A 1 191 ? -0.799 0.063 19.910 1.00 88.75 191 LYS A O 1
ATOM 1415 N N . ASN A 1 192 ? -2.002 0.907 18.214 1.00 84.75 192 ASN A N 1
ATOM 1416 C CA . ASN A 1 192 ? -1.061 1.963 17.853 1.00 84.75 192 ASN A CA 1
ATOM 1417 C C . ASN A 1 192 ? -1.229 3.246 18.694 1.00 84.75 192 ASN A C 1
ATOM 1419 O O . ASN A 1 192 ? -0.518 4.220 18.448 1.00 84.75 192 ASN A O 1
ATOM 1423 N N . ALA A 1 193 ? -2.180 3.281 19.639 1.00 80.19 193 ALA A N 1
ATOM 1424 C CA . ALA A 1 193 ? -2.570 4.464 20.412 1.00 80.19 193 ALA A CA 1
ATOM 1425 C C . ALA A 1 193 ? -2.825 5.715 19.539 1.00 80.19 193 ALA A C 1
ATOM 1427 O O . ALA A 1 193 ? -2.533 6.851 19.927 1.00 80.19 193 ALA A O 1
ATOM 1428 N N . SER A 1 194 ? -3.366 5.512 18.332 1.00 88.31 194 SER A N 1
ATOM 1429 C CA . SER A 1 194 ? -3.640 6.592 17.385 1.00 88.31 194 SER A CA 1
ATOM 1430 C C . SER A 1 194 ? -4.996 7.224 17.689 1.00 88.31 194 SER A C 1
ATOM 1432 O O . SER A 1 194 ? -6.017 6.865 17.102 1.00 88.31 194 SER A O 1
ATOM 1434 N N . LEU A 1 195 ? -5.004 8.185 18.615 1.00 84.19 195 LEU A N 1
ATOM 1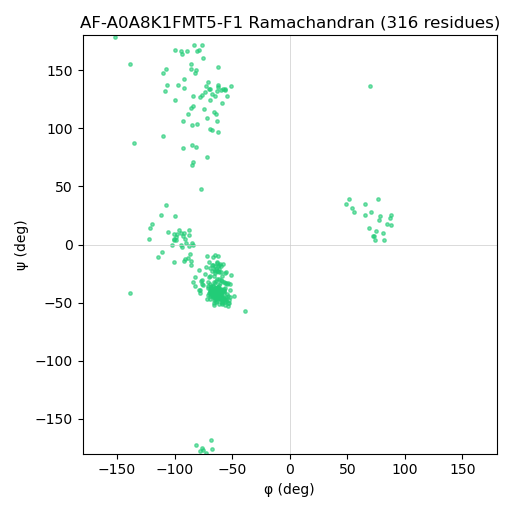435 C CA . LEU A 1 195 ? -6.222 8.865 19.070 1.00 84.19 195 LEU A CA 1
ATOM 1436 C C . LEU A 1 195 ? -7.062 9.434 17.918 1.00 84.19 195 LEU A C 1
ATOM 1438 O O . LEU A 1 195 ? -8.291 9.358 17.944 1.00 84.19 195 LEU A O 1
ATOM 1442 N N . GLU A 1 196 ? -6.404 9.994 16.903 1.00 89.00 196 GLU A N 1
ATOM 1443 C CA . GLU A 1 196 ? -7.095 10.575 15.752 1.00 89.00 196 GLU A CA 1
ATOM 1444 C C . GLU A 1 196 ? -7.805 9.508 14.910 1.00 89.00 196 GLU A C 1
ATOM 1446 O O . GLU A 1 196 ? -8.931 9.732 14.471 1.00 89.00 196 GLU A O 1
ATOM 1451 N N . LEU A 1 197 ? -7.184 8.338 14.715 1.00 95.62 197 LEU A N 1
ATOM 1452 C CA . LEU A 1 197 ? -7.810 7.213 14.016 1.00 95.62 197 LEU A CA 1
ATOM 1453 C C . LEU A 1 197 ? -8.938 6.593 14.838 1.00 95.62 197 LEU A C 1
ATOM 1455 O O . LEU A 1 197 ? -9.990 6.300 14.282 1.00 95.62 197 LEU A O 1
ATOM 1459 N N . VAL A 1 198 ? -8.747 6.423 16.149 1.00 95.44 198 VAL A N 1
ATOM 1460 C CA . VAL A 1 198 ? -9.784 5.896 17.050 1.00 95.44 198 VAL A CA 1
ATOM 1461 C C . VAL A 1 198 ? -11.022 6.787 17.007 1.00 95.44 198 VAL A C 1
ATOM 1463 O O . VAL A 1 198 ? -12.120 6.303 16.747 1.00 95.44 198 VAL A O 1
ATOM 1466 N N . THR A 1 199 ? -10.840 8.098 17.178 1.00 92.62 199 THR A N 1
ATOM 1467 C CA . THR A 1 199 ? -11.938 9.074 17.110 1.00 92.62 199 THR A CA 1
ATOM 1468 C C . THR A 1 199 ? -12.631 9.044 15.748 1.00 92.62 199 THR A C 1
ATOM 1470 O O . THR A 1 199 ? -13.857 9.041 15.682 1.00 92.62 199 THR A O 1
ATOM 1473 N N . LEU A 1 200 ? -11.860 8.983 14.657 1.00 96.94 200 LEU A N 1
ATOM 1474 C CA . LEU A 1 200 ? -12.401 8.915 13.299 1.00 96.94 200 LEU A CA 1
ATOM 1475 C C . LEU A 1 200 ? -13.246 7.652 13.076 1.00 96.94 200 LEU A C 1
ATOM 1477 O O . LEU A 1 200 ? -14.353 7.742 12.556 1.00 96.94 200 LEU A O 1
ATOM 1481 N N . LEU A 1 201 ? -12.748 6.484 13.479 1.00 98.25 201 LEU A N 1
ATOM 1482 C CA . LEU A 1 201 ? -13.456 5.213 13.321 1.00 98.25 201 LEU A CA 1
ATOM 1483 C C . LEU A 1 201 ? -14.744 5.183 14.158 1.00 98.25 201 LEU A C 1
ATOM 1485 O O . LEU A 1 201 ? -15.792 4.779 13.659 1.00 98.25 201 LEU A O 1
ATOM 1489 N N . LEU A 1 202 ? -14.697 5.655 15.407 1.00 96.00 202 LEU A N 1
ATOM 1490 C CA . LEU A 1 202 ? -15.878 5.738 16.276 1.00 96.00 202 LEU A CA 1
ATOM 1491 C C . LEU A 1 202 ? -16.935 6.706 15.731 1.00 96.00 202 LEU A C 1
ATOM 1493 O O . LEU A 1 202 ? -18.124 6.391 15.777 1.00 96.00 202 LEU A O 1
ATOM 1497 N N . ALA A 1 203 ? -16.516 7.834 15.148 1.00 96.19 203 ALA A N 1
ATOM 1498 C CA . ALA A 1 203 ? -17.418 8.770 14.473 1.00 96.19 203 ALA A CA 1
ATOM 1499 C C . ALA A 1 203 ? -18.133 8.144 13.261 1.00 96.19 203 ALA A C 1
ATOM 1501 O O . ALA A 1 203 ? -19.206 8.605 12.882 1.00 96.19 203 ALA A O 1
ATOM 1502 N N . HIS A 1 204 ? -17.564 7.081 12.688 1.00 97.81 204 HIS A N 1
ATOM 1503 C CA . HIS A 1 204 ? -18.164 6.268 11.631 1.00 97.81 204 HIS A CA 1
ATOM 1504 C C . HIS A 1 204 ? -18.793 4.968 12.160 1.00 97.81 204 HIS A C 1
ATOM 1506 O O . HIS A 1 204 ? -18.946 4.012 11.407 1.00 97.81 204 HIS A O 1
ATOM 1512 N N . ASN A 1 205 ? -19.187 4.921 13.438 1.00 96.69 205 ASN A N 1
ATOM 1513 C CA . ASN A 1 205 ? -19.890 3.795 14.064 1.00 96.69 205 ASN A CA 1
ATOM 1514 C C . ASN A 1 205 ? -19.069 2.493 14.149 1.00 96.69 205 ASN A C 1
ATOM 1516 O O . ASN A 1 205 ? -19.625 1.391 14.083 1.00 96.69 205 ASN A O 1
ATOM 1520 N N . ALA A 1 206 ? -17.751 2.597 14.349 1.00 97.88 206 ALA A N 1
ATOM 1521 C CA . ALA A 1 206 ? -16.942 1.438 14.708 1.00 97.88 206 ALA A CA 1
ATOM 1522 C C . ALA A 1 206 ? -17.446 0.786 16.008 1.00 97.88 206 ALA A C 1
ATOM 1524 O O . ALA A 1 206 ? -17.710 1.449 17.013 1.00 97.88 206 ALA A O 1
ATOM 1525 N N . GLY A 1 207 ? -17.556 -0.539 15.994 1.00 96.88 207 GLY A N 1
ATOM 1526 C CA . GLY A 1 207 ? -18.012 -1.347 17.110 1.00 96.88 207 GLY A CA 1
ATOM 1527 C C . GLY A 1 207 ? -16.993 -1.343 18.245 1.00 96.88 207 GLY A C 1
ATOM 1528 O O . GLY A 1 207 ? -16.027 -2.102 18.236 1.00 96.88 207 GLY A O 1
ATOM 1529 N N . VAL A 1 208 ? -17.249 -0.515 19.256 1.00 94.06 208 VAL A N 1
ATOM 1530 C CA . VAL A 1 208 ? -16.354 -0.298 20.405 1.00 94.06 208 VAL A CA 1
ATOM 1531 C C . VAL A 1 208 ? -16.156 -1.536 21.297 1.00 94.06 208 VAL A C 1
ATOM 1533 O O . VAL A 1 208 ? -15.197 -1.601 22.054 1.00 94.06 208 VAL A O 1
ATOM 1536 N N . ASN A 1 209 ? -17.047 -2.529 21.198 1.00 92.75 209 ASN A N 1
ATOM 1537 C CA . ASN A 1 209 ? -17.057 -3.746 22.022 1.00 92.75 209 ASN A CA 1
ATOM 1538 C C . ASN A 1 209 ? -16.900 -5.038 21.196 1.00 92.75 209 ASN A C 1
ATOM 1540 O O . ASN A 1 209 ? -17.291 -6.109 21.658 1.00 92.75 209 ASN A O 1
ATOM 1544 N N . VAL A 1 210 ? -16.421 -4.956 19.949 1.00 92.75 210 VAL A N 1
ATOM 1545 C CA . VAL A 1 210 ? -16.198 -6.158 19.125 1.00 92.75 210 VAL A CA 1
ATOM 1546 C C . VAL A 1 210 ? -15.029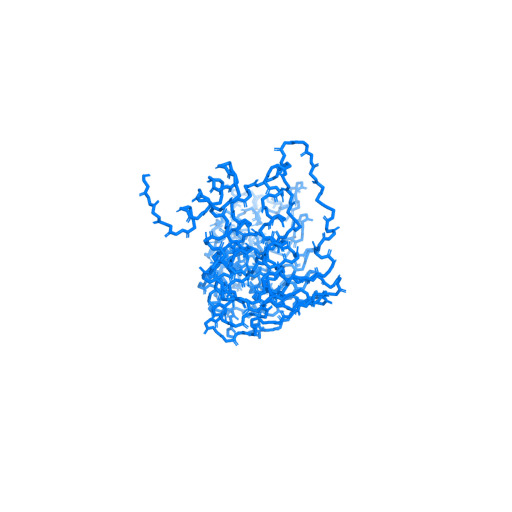 -6.937 19.708 1.00 92.75 210 VAL A C 1
ATOM 1548 O O . VAL A 1 210 ? -13.957 -6.375 19.850 1.00 92.75 210 VAL A O 1
ATOM 1551 N N . ALA A 1 211 ? -15.223 -8.211 20.026 1.00 90.94 211 ALA A N 1
ATOM 1552 C CA . ALA A 1 211 ? -14.147 -9.065 20.509 1.00 90.94 211 ALA A CA 1
ATOM 1553 C C . ALA A 1 211 ? -13.485 -9.799 19.335 1.00 90.94 211 ALA A C 1
ATOM 1555 O O . ALA A 1 211 ? -14.185 -10.348 18.478 1.00 90.94 211 ALA A O 1
ATOM 1556 N N . ASN A 1 212 ? -12.154 -9.825 19.303 1.00 91.88 212 ASN A N 1
ATOM 1557 C CA . ASN A 1 212 ? -11.402 -10.646 18.352 1.00 91.88 212 ASN A CA 1
ATOM 1558 C C . ASN A 1 212 ? -11.398 -12.140 18.767 1.00 91.88 212 ASN A C 1
ATOM 1560 O O . ASN A 1 212 ? -12.034 -12.533 19.748 1.00 91.88 212 ASN A O 1
ATOM 1564 N N . GLU A 1 213 ? -10.672 -13.000 18.045 1.00 91.12 213 GLU A N 1
ATOM 1565 C CA . GLU A 1 213 ? -10.626 -14.444 18.345 1.00 91.12 213 GLU A CA 1
ATOM 1566 C C . GLU A 1 213 ? -10.067 -14.787 19.736 1.00 91.12 213 GLU A C 1
ATOM 1568 O O . GLU A 1 213 ? -10.476 -15.785 20.332 1.00 91.12 213 GLU A O 1
ATOM 1573 N N . VAL A 1 214 ? -9.168 -13.959 20.280 1.00 86.94 214 VAL A N 1
ATOM 1574 C CA . VAL A 1 214 ? -8.629 -14.125 21.643 1.00 86.94 214 VAL A CA 1
ATOM 1575 C C . VAL A 1 214 ? -9.486 -13.435 22.708 1.00 86.94 214 VAL A C 1
ATOM 1577 O O . VAL A 1 214 ? -9.128 -13.449 23.880 1.00 86.94 214 VAL A O 1
ATOM 1580 N N . ARG A 1 215 ? -10.663 -12.929 22.314 1.00 87.94 215 ARG A N 1
ATOM 1581 C CA . ARG A 1 215 ? -11.645 -12.207 23.135 1.00 87.94 215 ARG A CA 1
ATOM 1582 C C . ARG A 1 215 ? -11.212 -10.823 23.604 1.00 87.94 215 ARG A C 1
ATOM 1584 O O . ARG A 1 215 ? -11.893 -10.243 24.441 1.00 87.94 215 ARG A O 1
ATOM 1591 N N . ASP A 1 216 ? -10.152 -10.267 23.032 1.00 87.44 216 ASP A N 1
ATOM 1592 C CA . ASP A 1 216 ? -9.784 -8.890 23.329 1.00 87.44 216 ASP A CA 1
ATOM 1593 C C . ASP A 1 216 ? -10.759 -7.937 22.637 1.00 87.44 216 ASP A C 1
ATOM 1595 O O . ASP A 1 216 ? -11.014 -8.057 21.436 1.00 87.44 216 ASP A O 1
ATOM 1599 N N . SER A 1 217 ? -11.275 -6.979 23.401 1.00 91.75 217 SER A N 1
ATOM 1600 C CA . SER A 1 217 ? -11.970 -5.799 22.891 1.00 91.75 217 SER A CA 1
ATOM 1601 C C . SER A 1 217 ? -10.956 -4.746 22.392 1.00 91.75 217 SER A C 1
ATOM 1603 O O . SER A 1 217 ? -9.768 -4.813 22.731 1.00 91.75 217 SER A O 1
ATOM 1605 N N . PRO A 1 218 ? -11.374 -3.698 21.653 1.00 92.38 218 PRO A N 1
ATOM 1606 C CA . PRO A 1 218 ? -10.498 -2.565 21.355 1.00 92.38 218 PRO A CA 1
ATOM 1607 C C . PRO A 1 218 ? -9.940 -1.893 22.617 1.00 92.38 218 PRO A C 1
ATOM 1609 O O . PRO A 1 218 ? -8.806 -1.409 22.608 1.00 92.38 218 PRO A O 1
ATOM 1612 N N . LEU A 1 219 ? -10.716 -1.897 23.709 1.00 87.69 219 LEU A N 1
ATOM 1613 C CA . LEU A 1 219 ? -10.271 -1.418 25.013 1.00 87.69 219 LEU A CA 1
ATOM 1614 C C . LEU A 1 219 ? -9.158 -2.310 25.568 1.00 87.69 219 LEU A C 1
ATOM 1616 O O . LEU A 1 219 ? -8.084 -1.781 25.852 1.00 87.69 219 LEU A O 1
ATOM 1620 N N . ALA A 1 220 ? -9.351 -3.631 25.625 1.00 85.38 220 ALA A N 1
ATOM 1621 C CA . ALA A 1 220 ? -8.322 -4.584 26.052 1.00 85.38 220 ALA A CA 1
ATOM 1622 C C . ALA A 1 220 ? -7.016 -4.395 25.270 1.00 85.38 220 ALA A C 1
ATOM 1624 O O . ALA A 1 220 ? -5.946 -4.265 25.862 1.00 85.38 220 ALA A O 1
ATOM 1625 N N . VAL A 1 221 ? -7.098 -4.286 23.939 1.00 87.38 221 VAL A N 1
ATOM 1626 C CA . VAL A 1 221 ? -5.918 -4.079 23.087 1.00 87.38 221 VAL A CA 1
ATOM 1627 C C . VAL A 1 221 ? -5.204 -2.762 23.406 1.00 87.38 221 VAL A C 1
ATOM 1629 O O . VAL A 1 221 ? -3.975 -2.723 23.398 1.00 87.38 221 VAL A O 1
ATOM 1632 N N . SER A 1 222 ? -5.933 -1.688 23.732 1.00 82.56 222 SER A N 1
ATOM 1633 C CA . SER A 1 222 ? -5.315 -0.411 24.128 1.00 82.56 222 SER A CA 1
ATOM 1634 C C . SER A 1 222 ? -4.523 -0.496 25.443 1.00 82.56 222 SER A C 1
ATOM 1636 O O . SER A 1 222 ? -3.598 0.289 25.653 1.00 82.56 222 SER A O 1
ATOM 1638 N N . LEU A 1 223 ? -4.854 -1.462 26.308 1.00 78.44 223 LEU A N 1
ATOM 1639 C CA . LEU A 1 223 ? -4.185 -1.697 27.591 1.00 78.44 223 LEU A CA 1
ATOM 1640 C C . LEU A 1 223 ? -2.937 -2.585 27.458 1.00 78.44 223 LEU A C 1
ATOM 1642 O O . LEU A 1 223 ? -2.079 -2.567 28.340 1.00 78.44 223 LEU A O 1
ATOM 1646 N N . GLN A 1 224 ? -2.789 -3.316 26.347 1.00 74.56 224 GLN A N 1
ATOM 1647 C CA . GLN A 1 224 ? -1.630 -4.163 26.023 1.00 74.56 224 GLN A CA 1
ATOM 1648 C C . GLN A 1 224 ? -0.420 -3.342 25.542 1.00 74.56 224 GLN A C 1
ATOM 1650 O O . GLN A 1 224 ? 0.191 -3.630 24.510 1.00 74.56 224 GLN A O 1
ATOM 1655 N N . TRP A 1 225 ? -0.081 -2.277 26.264 1.00 69.56 225 TRP A N 1
ATOM 1656 C CA . TRP A 1 225 ? 0.970 -1.352 25.866 1.00 69.56 225 TRP A CA 1
ATOM 1657 C C . TRP A 1 225 ? 2.347 -1.715 26.445 1.00 69.56 225 TRP A C 1
ATOM 1659 O O . TRP A 1 225 ? 2.479 -2.122 27.598 1.00 69.56 225 TRP A O 1
ATOM 1669 N N . ASP A 1 226 ? 3.390 -1.513 25.634 1.00 62.16 226 ASP A N 1
ATOM 1670 C CA . ASP A 1 226 ? 4.787 -1.664 26.040 1.00 62.16 226 ASP A CA 1
ATOM 1671 C C . ASP A 1 226 ? 5.316 -0.388 26.704 1.00 62.16 226 ASP A C 1
ATOM 1673 O O . ASP A 1 226 ? 5.697 0.591 26.049 1.00 62.16 226 ASP A O 1
ATOM 1677 N N . ALA A 1 227 ? 5.388 -0.474 28.028 1.00 56.44 227 ALA A N 1
ATOM 1678 C CA . ALA A 1 227 ? 5.816 0.560 28.947 1.00 56.44 227 ALA A CA 1
ATOM 1679 C C . ALA A 1 227 ? 7.166 1.227 28.622 1.00 56.44 227 ALA A C 1
ATOM 1681 O O . ALA A 1 227 ? 7.405 2.377 28.994 1.00 56.44 227 ALA A O 1
ATOM 1682 N N . GLU A 1 228 ? 8.054 0.516 27.928 1.00 52.50 228 GLU A N 1
ATOM 1683 C CA . GLU A 1 228 ? 9.418 0.969 27.654 1.00 52.50 228 GLU A CA 1
ATOM 1684 C C . GLU A 1 228 ? 9.531 1.800 26.366 1.00 52.50 228 GLU A C 1
ATOM 1686 O O . GLU A 1 228 ? 10.563 2.431 26.129 1.00 52.50 228 GLU A O 1
ATOM 1691 N N . LYS A 1 229 ? 8.483 1.829 25.528 1.00 56.53 229 LYS A N 1
ATOM 1692 C CA . LYS A 1 229 ? 8.567 2.346 24.149 1.00 56.53 229 LYS A CA 1
ATOM 1693 C C . LYS A 1 229 ? 7.764 3.611 23.860 1.00 56.53 229 LYS A C 1
ATOM 1695 O O . LYS A 1 229 ? 7.916 4.174 22.774 1.00 56.53 229 LYS A O 1
ATOM 1700 N N . SER A 1 230 ? 6.880 4.071 24.745 1.00 57.16 230 SER A N 1
ATOM 1701 C CA . SER A 1 230 ? 6.027 5.243 24.454 1.00 57.16 230 SER A CA 1
ATOM 1702 C C . SER A 1 230 ? 5.609 6.041 25.697 1.00 57.16 230 SER A C 1
ATOM 1704 O O . SER A 1 230 ? 5.980 5.736 26.824 1.00 57.16 230 SER A O 1
ATOM 1706 N N . SER A 1 231 ? 4.863 7.126 25.494 1.00 65.94 231 SER A N 1
ATOM 1707 C CA . SER A 1 231 ? 4.208 7.853 26.585 1.00 65.94 231 SER A CA 1
ATOM 1708 C C . SER A 1 231 ? 2.894 7.164 26.964 1.00 65.94 231 SER A C 1
ATOM 1710 O O . SER A 1 231 ? 2.199 6.648 26.091 1.00 65.94 231 SER A O 1
ATOM 1712 N N . CYS A 1 232 ? 2.510 7.217 28.241 1.00 67.31 232 CYS A N 1
ATOM 1713 C CA . CYS A 1 232 ? 1.205 6.750 28.718 1.00 67.31 232 CYS A CA 1
ATOM 1714 C C . CYS A 1 232 ? 0.042 7.674 28.309 1.00 67.31 232 CYS A C 1
ATOM 1716 O O . CYS A 1 232 ? -1.114 7.252 28.290 1.00 67.31 232 CYS A O 1
ATOM 1718 N N . VAL A 1 233 ? 0.332 8.930 27.947 1.00 69.88 233 VAL A N 1
ATOM 1719 C CA . VAL A 1 233 ? -0.688 9.950 27.665 1.00 69.88 233 VAL A CA 1
ATOM 1720 C C . VAL A 1 233 ? -1.591 9.564 26.481 1.00 69.88 233 VAL A C 1
ATOM 1722 O O . VAL A 1 233 ? -2.806 9.574 26.665 1.00 69.88 233 VAL A O 1
ATOM 1725 N N . PRO A 1 234 ? -1.084 9.179 25.289 1.00 71.00 234 PRO A N 1
ATOM 1726 C CA . PRO A 1 234 ? -1.943 8.781 24.167 1.00 71.00 234 PRO A CA 1
ATOM 1727 C C . PRO A 1 234 ? -2.871 7.599 24.482 1.00 71.00 234 PRO A C 1
ATOM 1729 O O . PRO A 1 234 ? -3.995 7.544 23.981 1.00 71.00 234 PRO A O 1
ATOM 1732 N N . ILE A 1 235 ? -2.430 6.685 25.346 1.00 74.38 235 ILE A N 1
ATOM 1733 C CA . ILE A 1 235 ? -3.214 5.521 25.772 1.00 74.38 235 ILE A CA 1
ATOM 1734 C C . ILE A 1 235 ? -4.337 5.958 26.697 1.00 74.38 235 ILE A C 1
ATOM 1736 O O . ILE A 1 235 ? -5.483 5.608 26.446 1.00 74.38 235 ILE A O 1
ATOM 1740 N N . LEU A 1 236 ? -4.043 6.798 27.696 1.00 71.00 236 LEU A N 1
ATOM 1741 C CA . LEU A 1 236 ? -5.066 7.378 28.571 1.00 71.00 236 LEU A CA 1
ATOM 1742 C C . LEU A 1 236 ? -6.148 8.100 27.763 1.00 71.00 236 LEU A C 1
ATOM 1744 O O . LEU A 1 236 ? -7.336 7.917 28.025 1.00 71.00 236 LEU A O 1
ATOM 1748 N N . LYS A 1 237 ? -5.753 8.864 26.735 1.00 71.94 237 LYS A N 1
ATOM 1749 C CA . LYS A 1 237 ? -6.718 9.515 25.840 1.00 71.94 237 LYS A CA 1
ATOM 1750 C C . LYS A 1 237 ? -7.554 8.513 25.052 1.00 71.94 237 LYS A C 1
ATOM 1752 O O . LYS A 1 237 ? -8.762 8.686 24.937 1.00 71.94 237 LYS A O 1
ATOM 1757 N N . THR A 1 238 ? -6.918 7.470 24.528 1.00 82.75 238 THR A N 1
ATOM 1758 C CA . THR A 1 238 ? -7.593 6.414 23.766 1.00 82.75 238 THR A CA 1
ATOM 1759 C C . THR A 1 238 ? -8.602 5.666 24.636 1.00 82.75 238 THR A C 1
ATOM 1761 O O . THR A 1 238 ? -9.759 5.545 24.246 1.00 82.75 238 THR A O 1
ATOM 1764 N N . VAL A 1 239 ? -8.200 5.247 25.840 1.00 79.00 239 VAL A N 1
ATOM 1765 C CA . VAL A 1 239 ? -9.071 4.609 26.836 1.00 79.00 239 VAL A CA 1
ATOM 1766 C C . VAL A 1 239 ? -10.252 5.517 27.156 1.00 79.00 239 VAL A C 1
ATOM 1768 O O . VAL A 1 239 ? -11.394 5.095 27.018 1.00 79.00 239 VAL A O 1
ATOM 1771 N N . TYR A 1 240 ? -10.008 6.785 27.497 1.00 75.75 240 TYR A N 1
ATOM 1772 C CA . TYR A 1 240 ? -11.083 7.734 27.792 1.00 75.75 240 TYR A CA 1
ATOM 1773 C C . TYR A 1 240 ? -12.096 7.852 26.639 1.00 75.75 240 TYR A C 1
ATOM 1775 O O . TYR A 1 240 ? -13.304 7.801 26.869 1.00 75.75 240 TYR A O 1
ATOM 1783 N N . VAL A 1 241 ? -11.615 7.961 25.396 1.00 79.44 241 VAL A N 1
ATOM 1784 C CA . VAL A 1 241 ? -12.475 8.055 24.206 1.00 79.44 241 VAL A CA 1
ATOM 1785 C C . VAL A 1 241 ? -13.275 6.773 23.969 1.00 79.44 241 VAL A C 1
ATOM 1787 O O . VAL A 1 241 ? -14.466 6.850 23.679 1.00 79.44 241 VAL A O 1
ATOM 1790 N N . LEU A 1 242 ? -12.677 5.592 24.118 1.00 85.19 242 LEU A N 1
ATOM 1791 C CA . LEU A 1 242 ? -13.403 4.323 23.987 1.00 85.19 242 LEU A CA 1
ATOM 1792 C C . LEU A 1 242 ? -14.513 4.212 25.037 1.00 85.19 242 LEU A C 1
ATOM 1794 O O . LEU A 1 242 ? -15.654 3.862 24.732 1.00 85.19 242 LEU A O 1
ATOM 1798 N N . MET A 1 243 ? -14.188 4.563 26.276 1.00 80.00 243 MET A N 1
ATOM 1799 C CA . MET A 1 243 ? -15.106 4.478 27.404 1.00 80.00 243 MET A CA 1
ATOM 1800 C C . MET A 1 243 ? -16.275 5.460 27.261 1.00 80.00 243 MET A C 1
ATOM 1802 O O . MET A 1 243 ? -17.426 5.079 27.494 1.00 80.00 243 MET A O 1
ATOM 1806 N N . SER A 1 244 ? -16.027 6.683 26.777 1.00 77.12 244 SER A N 1
ATOM 1807 C CA . SER A 1 244 ? -17.093 7.651 26.475 1.00 77.12 244 SER A CA 1
ATOM 1808 C C . SER A 1 244 ? -18.022 7.198 25.342 1.00 77.12 244 SER A C 1
ATOM 1810 O O . SER A 1 244 ? -19.183 7.604 25.311 1.00 77.12 244 SER A O 1
ATOM 1812 N N . HIS A 1 245 ? -17.559 6.294 24.471 1.00 84.25 245 HIS A N 1
ATOM 1813 C CA . HIS A 1 245 ? -18.363 5.649 23.427 1.00 84.25 245 HIS A CA 1
ATOM 1814 C C . HIS A 1 245 ? -18.988 4.315 23.872 1.00 84.25 245 HIS A C 1
ATOM 1816 O O . HIS A 1 245 ? -19.581 3.606 23.059 1.00 84.25 245 HIS A O 1
ATOM 1822 N N . GLY A 1 246 ? -18.916 3.979 25.164 1.00 82.50 246 GLY A N 1
ATOM 1823 C CA . GLY A 1 246 ? -19.589 2.814 25.736 1.00 82.50 246 GLY A CA 1
ATOM 1824 C C . GLY A 1 246 ? -18.783 1.517 25.680 1.00 82.50 246 GLY A C 1
ATOM 1825 O O . GLY A 1 246 ? -19.387 0.437 25.688 1.00 82.50 246 GLY A O 1
ATOM 1826 N N . ALA A 1 247 ? -17.449 1.599 25.632 1.00 83.75 247 ALA A N 1
ATOM 1827 C CA . ALA A 1 247 ? -16.596 0.439 25.878 1.00 83.75 247 ALA A CA 1
ATOM 1828 C C . ALA A 1 247 ? -16.910 -0.179 27.252 1.00 83.75 247 ALA A C 1
ATOM 1830 O O . ALA A 1 247 ? -17.073 0.525 28.254 1.00 83.75 247 ALA A O 1
ATOM 1831 N N . ARG A 1 248 ? -17.053 -1.502 27.297 1.00 81.50 248 ARG A N 1
ATOM 1832 C CA . ARG A 1 248 ? -17.314 -2.265 28.521 1.00 81.50 248 ARG A CA 1
ATOM 1833 C C . ARG A 1 248 ? -16.004 -2.808 29.056 1.00 81.50 248 ARG A C 1
ATOM 1835 O O . ARG A 1 248 ? -15.226 -3.344 28.280 1.00 81.50 248 ARG A O 1
ATOM 1842 N N . VAL A 1 249 ? -15.831 -2.712 30.371 1.00 71.31 249 VAL A N 1
ATOM 1843 C CA . VAL A 1 249 ? -14.720 -3.371 31.061 1.00 71.31 249 VAL A CA 1
ATOM 1844 C C . VAL A 1 249 ? -15.154 -4.791 31.390 1.00 71.31 249 VAL A C 1
ATOM 1846 O O . VAL A 1 249 ? -16.145 -4.971 32.107 1.00 71.31 249 VAL A O 1
ATOM 1849 N N . ASP A 1 250 ? -14.475 -5.796 30.847 1.00 64.88 250 ASP A N 1
ATOM 1850 C CA . ASP A 1 250 ? -14.775 -7.196 31.159 1.00 64.88 250 ASP A CA 1
ATOM 1851 C C . ASP A 1 250 ? -13.897 -7.758 32.296 1.00 64.88 250 ASP A C 1
ATOM 1853 O O . ASP A 1 250 ? -12.910 -7.161 32.722 1.00 64.88 250 ASP A O 1
ATOM 1857 N N . HIS A 1 251 ? -14.276 -8.917 32.844 1.00 50.94 251 HIS A N 1
ATOM 1858 C CA . HIS A 1 251 ? -13.568 -9.529 33.976 1.00 50.94 251 HIS A CA 1
ATOM 1859 C C . HIS A 1 251 ? -12.167 -10.075 33.626 1.00 50.94 251 HIS A C 1
ATOM 1861 O O . HIS A 1 251 ? -11.391 -10.359 34.538 1.00 50.94 251 HIS A O 1
ATOM 1867 N N . SER A 1 252 ? -11.819 -10.235 32.342 1.00 50.84 252 SER A N 1
ATOM 1868 C CA . SER A 1 252 ? -10.445 -10.557 31.917 1.00 50.84 252 SER A CA 1
ATOM 1869 C C . SER A 1 252 ? -9.536 -9.328 31.973 1.00 50.84 252 SER A C 1
ATOM 1871 O O . SER A 1 252 ? -8.353 -9.459 32.287 1.00 50.84 252 SER A O 1
ATOM 1873 N N . GLU A 1 253 ? -10.091 -8.139 31.739 1.00 51.00 253 GLU A N 1
ATOM 1874 C CA . GLU A 1 253 ? -9.385 -6.856 31.821 1.00 51.00 253 GLU A CA 1
ATOM 1875 C C . GLU A 1 253 ? -9.098 -6.427 33.277 1.00 51.00 253 GLU A C 1
ATOM 1877 O O . GLU A 1 253 ? -8.104 -5.746 33.527 1.00 51.00 253 GLU A O 1
ATOM 1882 N N . GLU A 1 254 ? -9.887 -6.888 34.264 1.00 45.62 254 GLU A N 1
ATOM 1883 C CA . GLU A 1 254 ? -9.628 -6.669 35.706 1.00 45.62 254 GLU A CA 1
ATOM 1884 C C . GLU A 1 254 ? -8.315 -7.340 36.189 1.00 45.62 254 GLU A C 1
ATOM 1886 O O . GLU A 1 254 ? -7.755 -6.926 37.205 1.00 45.62 254 GLU A O 1
ATOM 1891 N N . ASN A 1 255 ? -7.806 -8.346 35.459 1.00 42.09 255 ASN A N 1
ATOM 1892 C CA . ASN A 1 255 ? -6.663 -9.194 35.837 1.00 42.09 255 ASN A CA 1
ATOM 1893 C C . ASN A 1 255 ? -5.500 -9.162 34.829 1.00 42.09 255 ASN A C 1
ATOM 1895 O O . ASN A 1 255 ? -4.619 -10.027 34.878 1.00 42.09 255 ASN A O 1
ATOM 1899 N N . TYR A 1 256 ? -5.490 -8.196 33.904 1.00 46.00 256 TYR A N 1
ATOM 1900 C CA . TYR A 1 256 ? -4.443 -8.119 32.891 1.00 46.00 256 TYR A CA 1
ATOM 1901 C C . TYR A 1 256 ? -3.074 -7.986 33.580 1.00 46.00 256 TYR A C 1
ATOM 1903 O O . TYR A 1 256 ? -2.886 -7.055 34.371 1.00 46.00 256 TYR A O 1
ATOM 1911 N N . PRO A 1 257 ? -2.114 -8.904 33.342 1.00 41.22 257 PRO A N 1
ATOM 1912 C CA . PRO A 1 257 ? -0.802 -8.816 33.951 1.00 41.22 257 PRO A CA 1
ATOM 1913 C C . PRO A 1 257 ? -0.124 -7.594 33.355 1.00 41.22 257 PRO A C 1
ATOM 1915 O O . PRO A 1 257 ? 0.399 -7.617 32.242 1.00 41.22 257 PRO A O 1
ATOM 1918 N N . VAL A 1 258 ? -0.167 -6.499 34.100 1.00 41.88 258 VAL A N 1
ATOM 1919 C CA . VAL A 1 258 ? 0.641 -5.331 33.824 1.00 41.88 258 VAL A CA 1
ATOM 1920 C C . VAL A 1 258 ? 2.089 -5.797 33.964 1.00 41.88 258 VAL A C 1
ATOM 1922 O O . VAL A 1 258 ? 2.619 -5.909 35.070 1.00 41.88 258 VAL A O 1
ATOM 1925 N N . VAL A 1 259 ? 2.734 -6.133 32.846 1.00 39.09 259 VAL A N 1
ATOM 1926 C CA . VAL A 1 259 ? 4.178 -6.378 32.803 1.00 39.09 259 VAL A CA 1
ATOM 1927 C C . VAL A 1 259 ? 4.851 -5.016 32.961 1.00 39.09 259 VAL A C 1
ATOM 1929 O O . VAL A 1 259 ? 5.303 -4.400 32.003 1.00 39.09 259 VAL A O 1
ATOM 1932 N N . THR A 1 260 ? 4.851 -4.486 34.182 1.00 38.84 260 THR A N 1
ATOM 1933 C CA . THR A 1 260 ? 5.570 -3.261 34.526 1.00 38.84 260 THR A CA 1
ATOM 1934 C C . THR A 1 260 ? 6.873 -3.599 35.208 1.00 38.84 260 THR A C 1
ATOM 1936 O O . THR A 1 260 ? 6.895 -4.228 36.264 1.00 38.84 260 THR A O 1
ATOM 1939 N N . ASN A 1 261 ? 7.959 -3.087 34.643 1.00 40.16 261 ASN A N 1
ATOM 1940 C CA . ASN A 1 261 ? 9.183 -2.854 35.391 1.00 40.16 261 ASN A CA 1
ATOM 1941 C C . ASN A 1 261 ? 9.010 -1.603 36.288 1.00 40.16 261 ASN A C 1
ATOM 1943 O O . ASN A 1 261 ? 8.144 -0.758 36.038 1.00 40.16 261 ASN A O 1
ATOM 1947 N N . SER A 1 262 ? 9.845 -1.454 37.318 1.00 44.56 262 SER A N 1
ATOM 1948 C CA . SER A 1 262 ? 9.696 -0.466 38.408 1.00 44.56 262 SER A CA 1
ATOM 1949 C C . SER A 1 262 ? 9.627 1.009 37.973 1.00 44.56 262 SER A C 1
ATOM 1951 O O . SER A 1 262 ? 9.176 1.854 38.741 1.00 44.56 262 SER A O 1
ATOM 1953 N N . LYS A 1 263 ? 10.031 1.339 36.739 1.00 42.00 263 LYS A N 1
ATOM 1954 C CA . LYS A 1 263 ? 10.019 2.710 36.197 1.00 42.00 263 LYS A CA 1
ATOM 1955 C C . LYS A 1 263 ? 8.649 3.204 35.723 1.00 42.00 263 LYS A C 1
ATOM 1957 O O . LYS A 1 263 ? 8.465 4.411 35.618 1.00 42.00 263 LYS A O 1
ATOM 1962 N N . VAL A 1 264 ? 7.708 2.308 35.414 1.00 47.94 264 VAL A N 1
ATOM 1963 C CA . VAL A 1 264 ? 6.440 2.665 34.731 1.00 47.94 264 VAL A CA 1
ATOM 1964 C C . VAL A 1 264 ? 5.203 2.267 35.546 1.00 47.94 264 VAL A C 1
ATOM 1966 O O . VAL A 1 264 ? 4.062 2.468 35.128 1.00 47.94 264 VAL A O 1
ATOM 1969 N N . GLN A 1 265 ? 5.436 1.770 36.763 1.00 50.75 265 GLN A N 1
ATOM 1970 C CA . GLN A 1 265 ? 4.423 1.287 37.697 1.00 50.75 265 GLN A CA 1
ATOM 1971 C C . GLN A 1 265 ? 3.358 2.354 38.014 1.00 50.75 265 GLN A C 1
ATOM 1973 O O . GLN A 1 265 ? 2.179 2.025 38.067 1.00 50.75 265 GLN A O 1
ATOM 1978 N N . GLY A 1 266 ? 3.753 3.632 38.120 1.00 52.38 266 GLY A N 1
ATOM 1979 C CA . GLY A 1 266 ? 2.833 4.749 38.379 1.00 52.38 266 GLY A CA 1
ATOM 1980 C C . GLY A 1 266 ? 1.915 5.114 37.203 1.00 52.38 266 GLY A C 1
ATOM 1981 O O . GLY A 1 266 ? 0.783 5.530 37.402 1.00 52.38 266 GLY A O 1
ATOM 1982 N N . SER A 1 267 ? 2.361 4.943 35.955 1.00 53.06 267 SER A N 1
ATOM 1983 C CA . SER A 1 267 ? 1.506 5.222 34.787 1.00 53.06 267 SER A CA 1
ATOM 1984 C C . SER A 1 267 ? 0.507 4.098 34.534 1.00 53.06 267 SER A C 1
ATOM 1986 O O . SER A 1 267 ? -0.654 4.355 34.222 1.00 53.06 267 SER A O 1
ATOM 1988 N N . ALA A 1 268 ? 0.941 2.849 34.708 1.00 56.19 268 ALA A N 1
ATOM 1989 C CA . ALA A 1 268 ? 0.053 1.704 34.578 1.00 56.19 268 ALA A CA 1
ATOM 1990 C C . ALA A 1 268 ? -0.972 1.629 35.720 1.00 56.19 268 ALA A C 1
ATOM 1992 O O . ALA A 1 268 ? -2.116 1.251 35.477 1.00 56.19 268 ALA A O 1
ATOM 1993 N N . SER A 1 269 ? -0.605 2.050 36.940 1.00 58.38 269 SER A N 1
ATOM 1994 C CA . SER A 1 269 ? -1.555 2.148 38.052 1.00 58.38 269 SER A CA 1
ATOM 1995 C C . SER A 1 269 ? -2.647 3.180 37.784 1.00 58.38 269 SER A C 1
ATOM 1997 O O . SER A 1 269 ? -3.802 2.891 38.062 1.00 58.38 269 SER A O 1
ATOM 1999 N N . VAL A 1 270 ? -2.327 4.334 37.184 1.00 58.03 270 VAL A N 1
ATOM 2000 C CA . VAL A 1 270 ? -3.335 5.350 36.822 1.00 58.03 270 VAL A CA 1
ATOM 2001 C C . VAL A 1 270 ? -4.310 4.815 35.771 1.00 58.03 270 VAL A C 1
ATOM 2003 O O . VAL A 1 270 ? -5.519 4.946 35.945 1.00 58.03 270 VAL A O 1
ATOM 2006 N N . ILE A 1 271 ? -3.812 4.158 34.716 1.00 62.03 271 ILE A N 1
ATOM 2007 C CA . ILE A 1 271 ? -4.668 3.545 33.687 1.00 62.03 271 ILE A CA 1
ATOM 2008 C C . ILE A 1 271 ? -5.603 2.505 34.322 1.00 62.03 271 ILE A C 1
ATOM 2010 O O . ILE A 1 271 ? -6.815 2.554 34.111 1.00 62.03 271 ILE A O 1
ATOM 2014 N N . LEU A 1 272 ? -5.056 1.603 35.142 1.00 62.72 272 LEU A N 1
ATOM 2015 C CA . LEU A 1 272 ? -5.828 0.549 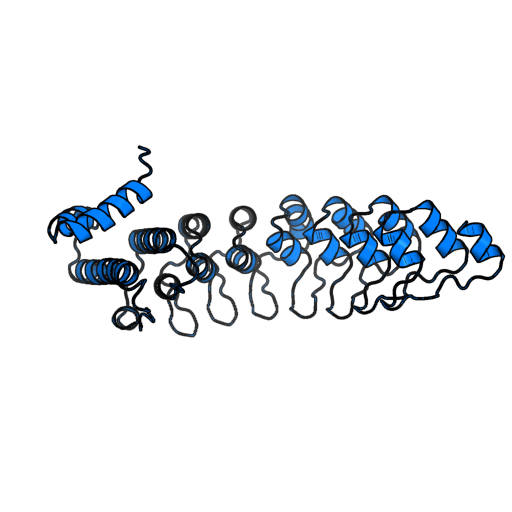35.796 1.00 62.72 272 LEU A CA 1
ATOM 2016 C C . LEU A 1 272 ? -6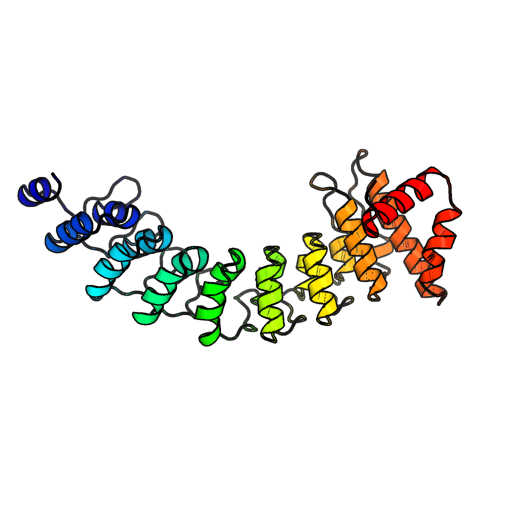.847 1.117 36.794 1.00 62.72 272 LEU A C 1
ATOM 2018 O O . LEU A 1 272 ? -7.988 0.666 36.813 1.00 62.72 272 LEU A O 1
ATOM 2022 N N . MET A 1 273 ? -6.478 2.143 37.566 1.00 63.06 273 MET A N 1
ATOM 2023 C CA . MET A 1 273 ? -7.394 2.845 38.470 1.00 63.06 273 MET A CA 1
ATOM 2024 C C . MET A 1 273 ? -8.558 3.485 37.712 1.00 63.06 273 MET A C 1
ATOM 2026 O O . MET A 1 273 ? -9.705 3.338 38.131 1.00 63.06 273 MET A O 1
ATOM 2030 N N . CYS A 1 274 ? -8.293 4.163 36.589 1.00 62.03 274 CYS A N 1
ATOM 2031 C CA . CYS A 1 274 ? -9.343 4.753 35.758 1.00 62.03 274 CYS A CA 1
ATOM 2032 C C . CYS A 1 274 ? -10.307 3.685 35.219 1.00 62.03 274 CYS A C 1
ATOM 2034 O O . CYS A 1 274 ? -11.523 3.872 35.280 1.00 62.03 274 CYS A O 1
ATOM 2036 N N . VAL A 1 275 ? -9.777 2.557 34.735 1.00 64.25 275 VAL A N 1
ATOM 2037 C CA . VAL A 1 275 ? -10.575 1.436 34.213 1.00 64.25 275 VAL A CA 1
ATOM 2038 C C . VAL A 1 275 ? -11.414 0.783 35.320 1.00 64.25 275 VAL A C 1
ATOM 2040 O O . VAL A 1 275 ? -12.621 0.611 35.149 1.00 64.25 275 VAL A O 1
ATOM 2043 N N . GLN A 1 276 ? -10.817 0.485 36.479 1.00 63.81 276 GLN A N 1
ATOM 2044 C CA . GLN A 1 276 ? -11.507 -0.116 37.629 1.00 63.81 276 GLN A CA 1
ATOM 2045 C C . GLN A 1 276 ? -12.645 0.771 38.144 1.00 63.81 276 GLN A C 1
ATOM 2047 O O . GLN A 1 276 ? -13.762 0.292 38.344 1.00 63.81 276 GLN A O 1
ATOM 2052 N N . HIS A 1 277 ? -12.399 2.074 38.300 1.00 61.84 277 HIS A N 1
ATOM 2053 C CA . HIS A 1 277 ? -13.441 2.999 38.741 1.00 61.84 277 HIS A CA 1
ATOM 2054 C C . HIS A 1 277 ? -14.591 3.099 37.738 1.00 61.84 277 HIS A C 1
ATOM 2056 O O . HIS A 1 277 ? -15.759 3.109 38.127 1.00 61.84 277 HIS A O 1
ATOM 2062 N N . TRP A 1 278 ? -14.290 3.118 36.441 1.00 63.62 278 TRP A N 1
ATOM 2063 C CA . TRP A 1 278 ? -15.338 3.136 35.428 1.00 63.62 278 TRP A CA 1
ATOM 2064 C C . TRP A 1 278 ? -16.155 1.835 35.418 1.00 63.62 278 TRP A C 1
ATOM 2066 O O . TRP A 1 278 ? -17.375 1.869 35.238 1.00 63.62 278 TRP A O 1
ATOM 2076 N N . ALA A 1 279 ? -15.521 0.688 35.671 1.00 62.50 279 ALA A N 1
ATOM 2077 C CA . ALA A 1 279 ? -16.215 -0.589 35.829 1.00 62.50 279 ALA A CA 1
ATOM 2078 C C . ALA A 1 279 ? -17.198 -0.572 37.020 1.00 62.50 279 ALA A C 1
ATOM 2080 O O . ALA A 1 279 ? -18.322 -1.068 36.909 1.00 62.50 279 ALA A O 1
ATOM 2081 N N . GLU A 1 280 ? -16.821 0.034 38.152 1.00 62.91 280 GLU A N 1
ATOM 2082 C CA . GLU A 1 280 ? -17.720 0.247 39.300 1.00 62.91 280 GLU A CA 1
ATOM 2083 C C . GLU A 1 280 ? -18.909 1.160 38.948 1.00 62.91 280 GLU A C 1
ATOM 2085 O O . GLU A 1 2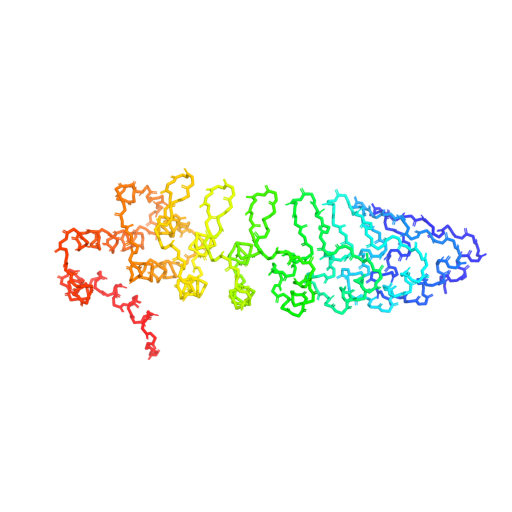80 ? -20.052 0.912 39.352 1.00 62.91 280 GLU A O 1
ATOM 2090 N N . GLU A 1 281 ? -18.678 2.199 38.148 1.00 60.81 281 GLU A N 1
ATOM 2091 C CA . GLU A 1 281 ? -19.730 3.114 37.702 1.00 60.81 281 GLU A CA 1
ATOM 2092 C C . GLU A 1 281 ? -20.728 2.445 36.746 1.00 60.81 281 GLU A C 1
ATOM 2094 O O . GLU A 1 281 ? -21.942 2.585 36.933 1.00 60.81 281 GLU A O 1
ATOM 2099 N N . GLN A 1 282 ? -20.250 1.636 35.791 1.00 62.25 282 GLN A N 1
ATOM 2100 C CA . GLN A 1 282 ? -21.109 0.823 34.917 1.00 62.25 282 GLN A CA 1
ATOM 2101 C C . GLN A 1 282 ? -22.013 -0.112 35.731 1.00 62.25 282 GLN A C 1
ATOM 2103 O O . GLN A 1 282 ? -23.206 -0.234 35.437 1.00 62.25 282 GLN A O 1
ATOM 2108 N N . LYS A 1 283 ? -21.477 -0.713 36.804 1.00 63.12 283 LYS A N 1
ATOM 2109 C CA . LYS A 1 283 ? -22.244 -1.547 37.745 1.00 63.12 283 LYS A CA 1
ATOM 2110 C C . LYS A 1 283 ? -23.292 -0.725 38.520 1.00 63.12 283 LYS A C 1
ATOM 2112 O O . LYS A 1 283 ? -24.367 -1.243 38.823 1.00 63.12 283 LYS A O 1
ATOM 2117 N N . SER A 1 284 ? -23.028 0.556 38.802 1.00 59.41 284 SER A N 1
ATOM 2118 C CA . SER A 1 284 ? -23.905 1.435 39.600 1.00 59.41 284 SER A CA 1
ATOM 2119 C C . SER A 1 284 ? -24.902 2.299 38.805 1.00 59.41 284 SER A C 1
ATOM 2121 O O . SER A 1 284 ? -25.720 2.986 39.423 1.00 59.41 284 SER A O 1
ATOM 2123 N N . LYS A 1 285 ? -24.892 2.248 37.462 1.00 57.94 285 LYS A N 1
ATOM 2124 C CA . LYS A 1 285 ? -25.777 3.021 36.555 1.00 57.94 285 LYS A CA 1
ATOM 2125 C C . LYS A 1 285 ? -25.722 4.549 36.761 1.00 57.94 285 LYS A C 1
ATOM 2127 O O . LYS A 1 285 ? -26.715 5.241 36.522 1.00 57.94 285 LYS A O 1
ATOM 2132 N N . ARG A 1 286 ? -24.595 5.091 37.234 1.00 51.72 286 ARG A N 1
ATOM 2133 C CA . ARG A 1 286 ? -24.425 6.538 37.461 1.00 51.72 286 ARG A CA 1
ATOM 2134 C C . ARG A 1 286 ? -24.072 7.282 36.158 1.00 51.72 286 ARG A C 1
ATOM 2136 O O . ARG A 1 286 ? -23.471 6.684 35.270 1.00 51.72 286 ARG A O 1
ATOM 2143 N N . PRO A 1 287 ? -24.457 8.568 36.006 1.00 44.69 287 PRO A N 1
ATOM 2144 C CA . PRO A 1 287 ? -24.097 9.363 34.831 1.00 44.69 287 PRO A CA 1
ATOM 2145 C C . PRO A 1 287 ? -22.598 9.686 34.805 1.00 44.69 287 PRO A C 1
ATOM 2147 O O . PRO A 1 287 ? -22.063 10.187 35.794 1.00 44.69 287 PRO A O 1
ATOM 2150 N N . LEU A 1 288 ? -21.967 9.499 33.642 1.00 45.66 288 LEU A N 1
ATOM 2151 C CA . LEU A 1 288 ? -20.527 9.689 33.394 1.00 45.66 288 LEU A CA 1
ATOM 2152 C C . LEU A 1 288 ? -19.976 11.072 33.765 1.00 45.66 288 LEU A C 1
ATOM 2154 O O . LEU A 1 288 ? -18.795 11.214 34.063 1.00 45.66 288 LEU A O 1
ATOM 2158 N N . THR A 1 289 ? -20.830 12.093 33.808 1.00 46.06 289 THR A N 1
ATOM 2159 C CA . THR A 1 289 ? -20.464 13.455 34.219 1.00 46.06 289 THR A CA 1
ATOM 2160 C C . THR A 1 289 ? -19.992 13.545 35.676 1.00 46.06 289 THR A C 1
ATOM 2162 O O . THR A 1 289 ? -19.395 14.546 36.052 1.00 46.06 289 THR A O 1
ATOM 2165 N N . LYS A 1 290 ? -20.244 12.521 36.508 1.00 44.31 290 LYS A N 1
ATOM 2166 C CA . LYS A 1 290 ? -19.840 12.480 37.927 1.00 44.31 290 LYS A CA 1
ATOM 2167 C C . LYS A 1 290 ? -18.470 11.847 38.181 1.00 44.31 290 LYS A C 1
ATOM 2169 O O . LYS A 1 290 ? -17.928 12.015 39.272 1.00 44.31 290 LYS A O 1
ATOM 2174 N N . VAL A 1 291 ? -17.893 11.173 37.184 1.00 43.22 291 VAL A N 1
ATOM 2175 C CA . VAL A 1 291 ? -16.543 10.586 37.258 1.00 43.22 291 VAL A CA 1
ATOM 2176 C C . VAL A 1 291 ? -15.508 11.672 37.570 1.00 43.22 291 VAL A C 1
ATOM 2178 O O . VAL A 1 291 ? -14.622 11.479 38.401 1.00 43.22 291 VAL A O 1
ATOM 2181 N N . GLU A 1 292 ? -15.676 12.857 36.977 1.00 44.56 292 GLU A N 1
ATOM 2182 C CA . GLU A 1 292 ? -14.811 14.019 37.203 1.00 44.56 292 GLU A CA 1
ATOM 2183 C C . GLU A 1 292 ? -14.836 14.507 38.659 1.00 44.56 292 GLU A C 1
ATOM 2185 O O . GLU A 1 292 ? -13.803 14.899 39.195 1.00 44.56 292 GLU A O 1
ATOM 2190 N N . GLU A 1 293 ? -16.001 14.448 39.312 1.00 41.78 293 GLU A N 1
ATOM 2191 C CA . GLU A 1 293 ? -16.199 14.898 40.694 1.00 41.78 293 GLU A CA 1
ATOM 2192 C C . GLU A 1 293 ? -15.639 13.907 41.720 1.00 41.78 293 GLU A C 1
ATOM 2194 O O . GLU A 1 293 ? -15.216 14.321 42.794 1.00 41.78 293 GLU A O 1
ATOM 2199 N N . HIS A 1 294 ? -15.624 12.604 41.417 1.00 39.09 294 HIS A N 1
ATOM 2200 C CA . HIS A 1 294 ? -15.121 11.572 42.333 1.00 39.09 294 HIS A CA 1
ATOM 2201 C C . HIS A 1 294 ? -13.605 11.390 42.272 1.00 39.09 294 HIS A C 1
ATOM 2203 O O . HIS A 1 294 ? -12.988 11.110 43.303 1.00 39.09 294 HIS A O 1
ATOM 2209 N N . ILE A 1 295 ? -12.988 11.599 41.107 1.00 42.25 295 ILE A N 1
ATOM 2210 C CA . ILE A 1 295 ? -11.527 11.535 40.987 1.00 42.25 295 ILE A CA 1
ATOM 2211 C C . ILE A 1 295 ? -10.873 12.652 41.810 1.00 42.25 295 ILE A C 1
ATOM 2213 O O . ILE A 1 295 ? -9.866 12.402 42.460 1.00 42.25 295 ILE A O 1
ATOM 2217 N N . LEU A 1 296 ? -11.524 13.817 41.921 1.00 38.62 296 LEU A N 1
ATOM 2218 C CA . LEU A 1 296 ? -11.126 14.957 42.760 1.00 38.62 296 LEU A CA 1
ATOM 2219 C C . LEU A 1 296 ? -11.088 14.679 44.283 1.00 38.62 296 LEU A C 1
ATOM 2221 O O . LEU A 1 296 ? -10.593 15.518 45.034 1.00 38.62 296 LEU A O 1
ATOM 2225 N N . VAL A 1 297 ? -11.599 13.536 44.763 1.00 39.62 297 VAL A N 1
ATOM 2226 C CA . VAL A 1 297 ? -11.757 13.248 46.207 1.00 39.62 297 VAL A CA 1
ATOM 2227 C C . VAL A 1 297 ? -10.649 12.342 46.770 1.00 39.62 297 VAL A C 1
ATOM 2229 O O . VAL A 1 297 ? -10.476 12.272 47.988 1.00 39.62 297 VAL A O 1
ATOM 2232 N N . ARG A 1 298 ? -9.854 11.661 45.932 1.00 38.59 298 ARG A N 1
ATOM 2233 C CA . ARG A 1 298 ? -8.809 10.727 46.393 1.00 38.59 298 ARG A CA 1
ATOM 2234 C C . ARG A 1 298 ? -7.400 11.261 46.143 1.00 38.59 298 ARG A C 1
ATOM 2236 O O . ARG A 1 298 ? -6.823 10.993 45.106 1.00 38.59 298 ARG A O 1
ATOM 2243 N N . GLY A 1 299 ? -6.850 11.937 47.155 1.00 43.62 299 GLY A N 1
ATOM 2244 C CA . GLY A 1 299 ? -5.412 12.194 47.317 1.00 43.62 299 GLY A CA 1
ATOM 2245 C C . GLY A 1 299 ? -4.788 13.178 46.305 1.00 43.62 299 GLY A C 1
ATOM 2246 O O . GLY A 1 299 ? -5.033 13.091 45.109 1.00 43.62 299 GLY A O 1
ATOM 2247 N N . PRO A 1 300 ? -3.929 14.115 46.742 1.00 38.75 300 PRO A N 1
ATOM 2248 C CA . PRO A 1 300 ? -3.469 15.211 45.883 1.00 38.75 300 PRO A CA 1
ATOM 2249 C C . PRO A 1 300 ? -2.661 14.769 44.647 1.00 38.75 300 PRO A C 1
ATOM 2251 O O . PRO A 1 300 ? -2.740 15.435 43.623 1.00 38.75 300 PRO A O 1
ATOM 2254 N N . GLN A 1 301 ? -1.936 13.646 44.700 1.00 43.88 301 GLN A N 1
ATOM 2255 C CA . GLN A 1 301 ? -1.066 13.199 43.597 1.00 43.88 301 GLN A CA 1
ATOM 2256 C C . GLN A 1 301 ? -1.829 12.529 42.440 1.00 43.88 301 GLN A C 1
ATOM 2258 O O . GLN A 1 301 ? -1.520 12.782 41.276 1.00 43.88 301 GLN A O 1
ATOM 2263 N N . ASP A 1 302 ? -2.854 11.725 42.740 1.00 42.84 302 ASP A N 1
ATOM 2264 C CA . ASP A 1 302 ? -3.671 11.038 41.726 1.00 42.84 302 ASP A CA 1
ATOM 2265 C C . ASP A 1 302 ? -4.648 12.010 41.047 1.00 42.84 302 ASP A C 1
ATOM 2267 O O . ASP A 1 302 ? -4.880 11.944 39.838 1.00 42.84 302 ASP A O 1
ATOM 2271 N N . VAL A 1 303 ? -5.146 12.983 41.819 1.00 44.69 303 VAL A N 1
ATOM 2272 C CA . VAL A 1 303 ? -5.909 14.134 41.326 1.00 44.69 303 VAL A CA 1
ATOM 2273 C C . VAL A 1 303 ? -5.066 14.980 40.380 1.00 44.69 303 VAL A C 1
ATOM 2275 O O . VAL A 1 303 ? -5.555 15.375 39.330 1.00 44.69 303 VAL A O 1
ATOM 2278 N N . GLU A 1 304 ? -3.802 15.246 40.708 1.00 44.97 304 GLU A N 1
ATOM 2279 C CA . GLU A 1 304 ? -2.917 16.060 39.875 1.00 44.97 304 GLU A CA 1
ATOM 2280 C C . GLU A 1 304 ? -2.546 15.353 38.566 1.00 44.97 304 GLU A C 1
ATOM 2282 O O . GLU A 1 304 ? -2.594 15.983 37.515 1.00 44.97 304 GLU A O 1
ATOM 2287 N N . ALA A 1 305 ? -2.289 14.041 38.585 1.00 46.59 305 ALA A N 1
ATOM 2288 C CA . ALA A 1 305 ? -2.052 13.257 37.371 1.00 46.59 305 ALA A CA 1
ATOM 2289 C C . ALA A 1 305 ? -3.304 13.166 36.479 1.00 46.59 305 ALA A C 1
ATOM 2291 O O . ALA A 1 305 ? -3.210 13.311 35.258 1.00 46.59 305 ALA A O 1
ATOM 2292 N N . PHE A 1 306 ? -4.486 12.983 37.076 1.00 46.97 306 PHE A N 1
ATOM 2293 C CA . PHE A 1 306 ? -5.754 12.987 36.347 1.00 46.97 306 PHE A CA 1
ATOM 2294 C C . PHE A 1 306 ? -6.124 14.377 35.819 1.00 46.97 306 PHE A C 1
ATOM 2296 O O . PHE A 1 306 ? -6.579 14.490 34.687 1.00 46.97 306 PHE A O 1
ATOM 2303 N N . LEU A 1 307 ? -5.906 15.444 36.592 1.00 48.06 307 LEU A N 1
ATOM 2304 C CA . LEU A 1 307 ? -6.141 16.825 36.166 1.00 48.06 307 LEU A CA 1
ATOM 2305 C C . LEU A 1 307 ? -5.120 17.281 35.123 1.00 48.06 307 LEU A C 1
ATOM 2307 O O . LEU A 1 307 ? -5.496 17.983 34.194 1.00 48.06 307 LEU A O 1
ATOM 2311 N N . GLN A 1 308 ? -3.860 16.850 35.208 1.00 48.06 308 GLN A N 1
ATOM 2312 C CA . GLN A 1 308 ? -2.877 17.044 34.142 1.00 48.06 308 GLN A CA 1
ATOM 2313 C C . GLN A 1 308 ? -3.298 16.283 32.886 1.00 48.06 308 GLN A C 1
ATOM 2315 O O . GLN A 1 308 ? -3.307 16.868 31.807 1.00 48.06 308 GLN A O 1
ATOM 2320 N N . ALA A 1 309 ? -3.737 15.026 33.010 1.00 45.97 309 ALA A N 1
ATOM 2321 C CA . ALA A 1 309 ? -4.301 14.280 31.890 1.00 45.97 309 ALA A CA 1
ATOM 2322 C C . ALA A 1 309 ? -5.546 14.980 31.315 1.00 45.97 309 ALA A C 1
ATOM 2324 O O . ALA A 1 309 ? -5.649 15.084 30.097 1.00 45.97 309 ALA A O 1
ATOM 2325 N N . LYS A 1 310 ? -6.433 15.530 32.160 1.00 43.28 310 LYS A N 1
ATOM 2326 C CA . LYS A 1 310 ? -7.628 16.312 31.791 1.00 43.28 310 LYS A CA 1
ATOM 2327 C C . LYS A 1 310 ? -7.267 17.620 31.081 1.00 43.28 310 LYS A C 1
ATOM 2329 O O . LYS A 1 310 ? -7.816 17.892 30.022 1.00 43.28 310 LYS A O 1
ATOM 2334 N N . ASN A 1 311 ? -6.311 18.392 31.589 1.00 45.97 311 ASN A N 1
ATOM 2335 C CA . ASN A 1 311 ? -5.838 19.630 30.958 1.00 45.97 311 ASN A CA 1
ATOM 2336 C C . ASN A 1 311 ? -5.176 19.335 29.603 1.00 45.97 311 ASN A C 1
ATOM 2338 O O . ASN A 1 311 ? -5.408 20.033 28.619 1.00 45.97 311 ASN A O 1
ATOM 2342 N N . ILE A 1 312 ? -4.440 18.223 29.515 1.00 44.06 312 ILE A N 1
ATOM 2343 C CA . ILE A 1 312 ? -3.872 17.712 28.263 1.00 44.06 312 ILE A CA 1
ATOM 2344 C C . ILE A 1 312 ? -4.968 17.162 27.319 1.00 44.06 312 ILE A C 1
ATOM 2346 O O . ILE A 1 312 ? -4.778 17.154 26.101 1.00 44.06 312 ILE A O 1
ATOM 2350 N N . LEU A 1 313 ? -6.102 16.682 27.842 1.00 40.66 313 LEU A N 1
ATOM 2351 C CA . LEU A 1 313 ? -7.253 16.125 27.109 1.00 40.66 313 LEU A CA 1
ATOM 2352 C C . LEU A 1 313 ? -8.215 17.193 26.564 1.00 40.66 313 LEU A C 1
ATOM 2354 O O . LEU A 1 313 ? -8.760 16.990 25.484 1.00 40.66 313 LEU A O 1
ATOM 2358 N N . VAL A 1 314 ? -8.416 18.298 27.285 1.00 41.19 314 VAL A N 1
ATOM 2359 C CA . VAL A 1 314 ? -9.398 19.353 26.960 1.00 41.19 314 VAL A CA 1
ATOM 2360 C C . VAL A 1 314 ? -8.795 20.472 26.097 1.00 41.19 314 VAL A C 1
ATOM 2362 O O . VAL A 1 314 ? -9.534 21.198 25.441 1.00 41.19 314 VAL A O 1
ATOM 2365 N N . GLY A 1 315 ? -7.466 20.549 25.978 1.00 37.78 315 GLY A N 1
ATOM 2366 C CA . GLY A 1 315 ? -6.819 21.479 25.052 1.00 37.78 315 GLY A CA 1
ATOM 2367 C C . GLY A 1 315 ? -6.795 22.926 25.541 1.00 37.78 315 GLY A C 1
ATOM 2368 O O . GLY A 1 315 ? -6.929 23.829 24.723 1.00 37.78 315 GLY A O 1
ATOM 2369 N N . ASP A 1 316 ? -6.563 23.148 26.835 1.00 34.97 316 ASP A N 1
ATOM 2370 C CA . ASP A 1 316 ? -6.151 24.464 27.319 1.00 34.97 316 ASP A CA 1
ATOM 2371 C C . ASP A 1 316 ? -4.622 24.526 27.365 1.00 34.97 316 ASP A C 1
ATOM 2373 O O . ASP A 1 316 ? -3.954 23.908 28.196 1.00 34.97 316 ASP A O 1
ATOM 2377 N N . THR A 1 317 ? -4.069 25.267 26.408 1.00 34.91 317 THR A N 1
ATOM 2378 C CA . THR A 1 317 ? -2.725 25.837 26.477 1.00 34.91 317 THR A CA 1
ATOM 2379 C C . THR A 1 317 ? -2.575 26.667 27.750 1.00 34.91 317 THR A C 1
ATOM 2381 O O . THR A 1 317 ? -3.352 27.600 27.965 1.00 34.91 317 THR A O 1
ATOM 2384 N N . LEU A 1 318 ? -1.527 26.391 28.525 1.00 31.83 318 LEU A N 1
ATOM 2385 C CA . LEU A 1 318 ? -0.757 27.440 29.192 1.00 31.83 318 LEU A CA 1
ATOM 2386 C C . LEU A 1 318 ? 0.567 27.595 28.448 1.00 31.83 318 LEU A C 1
ATOM 2388 O O . LEU A 1 318 ? 1.190 26.548 28.157 1.00 31.83 318 LEU A O 1
#

InterPro domains:
  IPR002110 Ankyrin repeat [PF00023] (182-212)
  IPR002110 Ankyrin repeat [PF12796] (1-82)
  IPR002110 Ankyrin repeat [PF12796] (107-178)
  IPR002110 Ankyrin repeat [PR01415] (19-34)
  IPR002110 Ankyrin repeat [PR01415] (99-113)
  IPR002110 Ankyrin repeat [PS50088] (18-50)
  IPR002110 Ankyrin repeat [PS50088] (51-83)
  IPR002110 Ankyrin repeat [PS50088] (84-115)
  IPR002110 Ankyrin repeat [PS50088] (148-180)
  IPR002110 Ankyrin repeat [PS50088] (181-213)
  IPR002110 Ankyrin repeat [SM00248] (18-47)
  IPR002110 Ankyrin repeat [SM00248] (51-80)
  IPR002110 Ankyrin repeat [SM00248] (84-112)
  IPR002110 Ankyrin repeat [SM00248] (116-144)
  IPR002110 Ankyrin repeat [SM00248] (148-177)
  IPR002110 Ankyrin repeat [SM00248] (181-210)
  IPR036770 Ankyrin repeat-containing domain superfamily [G3DSA:1.25.40.20] (1-53)
  IPR036770 Ankyrin repeat-containing domain superfamily [G3DSA:1.25.40.20] (54-135)
  IPR036770 Ankyrin repeat-containing domain superfamily [G3DSA:1.25.40.20] (136-311)
  IPR036770 Ankyrin repeat-containing domain superfamily [SSF48403] (1-221)

pLDDT: mean 82.81, std 19.93, range [31.83, 98.62]

Sequence (318 aa):
MVKMLLDYGANPNAVNQNGETALFIAAANGHVEITSSLIARGADPTITDMIGGTALHSACYAGKMSTVRSLLIRDLDVNVQNKEGYTPLHLAAARHTDVAELLLAYGANAKAKNQCGSTPLHEAIRCSKIPCMNLLANHVDLDEGDEDGATALFIAAKAGRRDAAKWLLEHGVDVNKANKKGSTPLHEACKNASLELVTLLLAHNAGVNVANEVRDSPLAVSLQWDAEKSSCVPILKTVYVLMSHGARVDHSEENYPVVTNSKVQGSASVILMCVQHWAEEQKSKRPLTKVEEHILVRGPQDVEAFLQAKNILVGDTL

Radius of gyration: 26.28 Å; Cα contacts (8 Å, |Δi|>4): 492; chains: 1; bounding box: 59×42×78 Å

Secondary structure (DSSP, 8-state):
-HHHHHHTT--TT-B-TTS-BHHHHHHHHT-HHHHHHHHTTT--TT---TTS--HHHHHHHTT-HHHHHHHHTT---TT---TTS--HHHHHHTT-HHHHHHHHHTT--TT---TTS--HHHHHHHTT-HHHHHHHHTTS-TT---TT---HHHHHHHTT-HHHHHHHHHTT--TT---TTS--HHHHHHHTT-HHHHHHHHHTT--TT---TT---HHHHHH---TTTS-SHHHHHHHHHHHHTTPPPPTTGGG------TTTHHHHHHHHHHHHHHHHHHHHT--GGGHHHHHTTS-HHHHHHHHHHHHHHHT---

Organism: Pythium oligandrum (NCBI:txid41045)

Foldseek 3Di:
DLLVCLVVPDDQCDADPFQAGPLLVCLLVLVQVSNLSSVVSPRDQCRATPQQDGSLLNNLLNQNQNSNVSVLVPVDDQCDATNQQDGSLLSNLLPPLPSNVVSVVSPHQQCRAGNQQDGSLLSNLLNVVVSNVVVSVVRDDQCQAGPQSQGSLLSNLLSLPLNSNLSVVVVPHDQLRAGNQQDGSLLSNLLVLVLSSNVSSVVSVHDQCRAGNVGDGSLNSNLPDDQVPDDLLSSLSSNVVSVVSPRADDPVNLDPPPPDDPVRVVSSVLVNVLSVVSNVCVVVVDDPVCSLVVQCPPDDPSNVVVVVSVCVNVDDDD

Solvent-accessible surface area (backbone atoms only — not comparable to full-atom values): 17018 Å² total; per-residue (Å²): 107,73,69,57,47,47,75,74,66,49,70,50,68,51,56,52,99,56,36,40,27,61,49,30,56,26,21,41,72,37,38,44,72,57,33,55,54,38,44,76,64,68,28,62,66,78,57,36,28,79,62,38,43,27,22,58,34,37,6,27,56,59,54,20,53,72,26,40,53,64,52,54,76,67,81,52,73,55,64,50,54,24,74,60,34,46,28,29,45,32,44,4,20,41,75,23,45,70,47,26,51,53,40,46,77,68,68,33,62,65,74,47,52,24,77,75,37,47,29,24,50,50,36,4,31,65,54,50,29,60,74,29,35,64,65,42,51,83,68,52,67,64,70,53,45,32,77,60,31,45,21,52,50,31,47,8,25,63,59,69,25,51,70,38,32,51,53,41,54,76,70,67,47,68,57,61,58,40,23,76,60,40,47,27,23,55,31,36,12,28,59,68,38,36,48,70,44,38,54,53,41,48,77,64,69,33,65,50,67,52,52,21,76,89,60,44,27,29,59,51,38,38,68,72,63,65,69,90,77,62,73,66,62,47,36,52,53,36,51,53,54,43,44,76,69,64,36,75,78,51,82,68,64,79,65,58,80,76,86,60,60,90,89,41,47,70,58,54,47,51,53,51,49,54,51,53,53,50,43,54,37,67,75,66,73,59,68,75,83,50,56,69,64,56,50,69,70,56,59,76,67,60,28,46,55,50,48,50,49,45,41,70,68,72,67,65,84,129

Nearest PDB structures (foldseek):
  4uuc-assembly1_A  TM=8.823E-01  e=1.567E-11  Homo sapiens
  3d9h-assembly1_A  TM=8.940E-01  e=8.632E-10  Homo sapiens
  4rly-assembly1_A  TM=5.234E-01  e=1.023E-11  Mus musculus
  3zng-assembly1_A  TM=7.326E-01  e=3.840E-09  Homo sapiens
  5mad-assembly1_A  TM=5.424E-01  e=1.215E-07  synthetic construct